Protein AF-A0A4R6KXE9-F1 (afdb_monomer_lite)

Structure (mmCIF, N/CA/C/O backbone):
data_AF-A0A4R6KXE9-F1
#
_entry.id   AF-A0A4R6KXE9-F1
#
loop_
_atom_site.group_PDB
_atom_site.id
_atom_site.type_symbol
_atom_site.label_atom_id
_atom_site.label_alt_id
_atom_site.label_comp_id
_atom_site.label_asym_id
_atom_site.label_entity_id
_atom_site.label_seq_id
_atom_site.pdbx_PDB_ins_code
_atom_site.Cartn_x
_atom_site.Cartn_y
_atom_site.Cartn_z
_atom_site.occupancy
_atom_site.B_iso_or_equiv
_atom_site.auth_seq_id
_atom_site.auth_comp_id
_atom_site.auth_asym_id
_atom_site.auth_atom_id
_atom_site.pdbx_PDB_model_num
ATOM 1 N N . MET A 1 1 ? -24.038 -6.454 -40.998 1.00 43.88 1 MET A N 1
ATOM 2 C CA . MET A 1 1 ? -23.717 -7.003 -39.668 1.00 43.88 1 MET A CA 1
ATOM 3 C C . MET A 1 1 ? -23.327 -5.806 -38.803 1.00 43.88 1 MET A C 1
ATOM 5 O O . MET A 1 1 ? -22.227 -5.309 -38.959 1.00 43.88 1 MET A O 1
ATOM 9 N N . GLU A 1 2 ? -24.261 -5.069 -38.190 1.00 39.84 2 GLU A N 1
ATOM 10 C CA . GLU A 1 2 ? -25.135 -5.501 -37.075 1.00 39.84 2 GLU A CA 1
ATOM 11 C C . GLU A 1 2 ? -24.247 -5.794 -35.843 1.00 39.84 2 GLU A C 1
ATOM 13 O O . GLU A 1 2 ? -23.356 -6.620 -35.948 1.00 39.84 2 GLU A O 1
ATOM 18 N N . ALA A 1 3 ? -24.322 -5.120 -34.694 1.00 42.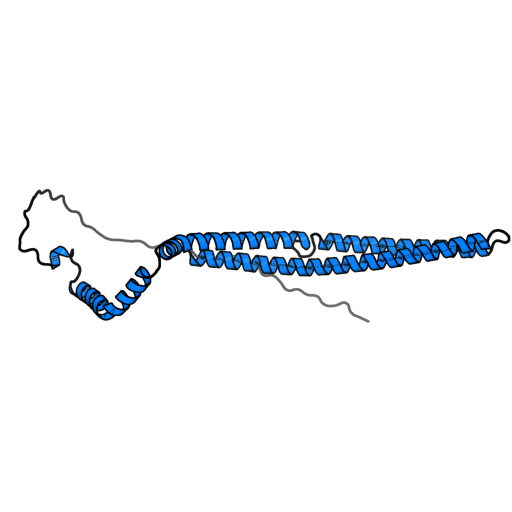62 3 ALA A N 1
ATOM 19 C CA . ALA A 1 3 ? -25.455 -4.483 -34.050 1.00 42.62 3 ALA A CA 1
ATOM 20 C C . ALA A 1 3 ? -25.030 -3.279 -33.188 1.00 42.62 3 ALA A C 1
ATOM 22 O O . ALA A 1 3 ? -24.061 -3.317 -32.438 1.00 42.62 3 ALA A O 1
ATOM 23 N N . ASN A 1 4 ? -25.852 -2.239 -33.264 1.00 48.78 4 ASN A N 1
ATOM 24 C CA . ASN A 1 4 ? -25.955 -1.135 -32.326 1.00 48.78 4 ASN A CA 1
ATOM 25 C C . ASN A 1 4 ? -27.374 -1.249 -31.743 1.00 48.78 4 ASN A C 1
ATOM 27 O O . ASN A 1 4 ? -28.329 -0.978 -32.475 1.00 48.78 4 ASN A O 1
ATOM 31 N N . ARG A 1 5 ? -27.560 -1.740 -30.507 1.00 44.66 5 ARG A N 1
ATOM 32 C CA . ARG A 1 5 ? -28.846 -1.636 -29.781 1.00 44.66 5 ARG A CA 1
ATOM 33 C C . ARG A 1 5 ? -28.761 -2.088 -28.323 1.00 44.66 5 ARG A C 1
ATOM 35 O O . ARG A 1 5 ? -28.188 -3.130 -28.046 1.00 44.66 5 ARG A O 1
ATOM 42 N N . LEU A 1 6 ? -29.492 -1.323 -27.499 1.00 49.78 6 LEU A N 1
ATOM 43 C CA . LEU A 1 6 ? -29.838 -1.412 -26.065 1.00 49.78 6 LEU A CA 1
ATOM 44 C C . LEU A 1 6 ? -29.116 -0.291 -25.275 1.00 49.78 6 LEU A C 1
ATOM 46 O O . LEU A 1 6 ? -27.942 -0.432 -24.980 1.00 49.78 6 LEU A O 1
ATOM 50 N N . ARG A 1 7 ? -29.656 0.912 -24.971 1.00 41.12 7 ARG A N 1
ATOM 51 C CA . ARG A 1 7 ? -31.016 1.359 -24.547 1.00 41.12 7 ARG A CA 1
ATOM 52 C C . ARG A 1 7 ? -31.615 0.374 -23.528 1.00 41.12 7 ARG A C 1
ATOM 54 O O . ARG A 1 7 ? -31.885 -0.754 -23.896 1.00 41.12 7 ARG A O 1
ATOM 61 N N . ARG A 1 8 ? -31.915 0.718 -22.272 1.00 39.66 8 ARG A N 1
ATOM 62 C CA . ARG A 1 8 ? -32.630 1.906 -21.781 1.00 39.66 8 ARG A CA 1
ATOM 63 C C . ARG A 1 8 ? -32.686 1.886 -20.238 1.00 39.66 8 ARG A C 1
ATOM 65 O O . ARG A 1 8 ? -32.796 0.816 -19.660 1.00 39.66 8 ARG A O 1
ATOM 72 N N . GLU A 1 9 ? -32.689 3.083 -19.649 1.00 37.91 9 GLU A N 1
ATOM 73 C CA . GLU A 1 9 ? -33.598 3.571 -18.587 1.00 37.91 9 GLU A CA 1
ATOM 74 C C . GLU A 1 9 ? -34.078 2.616 -17.475 1.00 37.91 9 GLU A C 1
ATOM 76 O O . GLU A 1 9 ? -34.962 1.801 -17.711 1.00 37.91 9 GLU A O 1
ATOM 81 N N . VAL A 1 10 ? -33.678 2.912 -16.229 1.00 45.84 10 VAL A N 1
ATOM 82 C CA . VAL A 1 10 ? -34.549 2.903 -15.028 1.00 45.84 10 VAL A CA 1
ATOM 83 C C . VAL A 1 10 ? -34.069 4.070 -14.138 1.00 45.84 10 VAL A C 1
ATOM 85 O O . VAL A 1 10 ? -32.963 4.035 -13.616 1.00 45.84 10 VAL A O 1
ATOM 88 N N . SER A 1 11 ? -34.681 5.261 -14.213 1.00 39.72 11 SER A N 1
ATOM 89 C CA . SER A 1 11 ? -35.752 5.743 -13.312 1.00 39.72 11 SER A CA 1
ATOM 90 C C . SER A 1 11 ? -35.385 5.570 -11.828 1.00 39.72 11 SER A C 1
ATOM 92 O O . SER A 1 11 ? -35.363 4.465 -11.318 1.00 39.72 11 SER A O 1
ATOM 94 N N . GLY A 1 12 ? -35.028 6.616 -11.082 1.00 36.34 12 GLY A N 1
ATOM 95 C CA . GLY A 1 12 ? -35.991 7.609 -10.603 1.00 36.34 12 GLY A CA 1
ATOM 96 C C . GLY A 1 12 ? -36.570 7.176 -9.248 1.00 36.34 12 GLY A C 1
ATOM 97 O O . GLY A 1 12 ? -37.510 6.393 -9.210 1.00 36.34 12 GLY A O 1
ATOM 98 N N . GLY A 1 13 ? -36.029 7.696 -8.139 1.00 33.66 13 GLY A N 1
ATOM 99 C CA . GLY A 1 13 ? -36.494 7.353 -6.789 1.00 33.66 13 GLY A CA 1
ATOM 100 C C . GLY A 1 13 ? -36.030 8.336 -5.715 1.00 33.66 13 GLY A C 1
ATOM 101 O O . GLY A 1 13 ? -35.124 8.051 -4.944 1.00 33.66 13 GLY A O 1
ATOM 102 N N . ARG A 1 14 ? -36.658 9.517 -5.673 1.00 37.59 14 ARG A N 1
ATOM 103 C CA . ARG A 1 14 ? -36.619 10.454 -4.536 1.00 37.59 14 ARG A CA 1
ATOM 104 C C . ARG A 1 14 ? -37.352 9.814 -3.353 1.00 37.59 14 ARG A C 1
ATOM 106 O O . ARG A 1 14 ? -38.550 9.579 -3.479 1.00 37.59 14 ARG A O 1
ATOM 113 N N . ILE A 1 15 ? -36.707 9.658 -2.198 1.00 43.53 15 ILE A N 1
ATOM 114 C CA . ILE A 1 15 ? -37.430 9.457 -0.933 1.00 43.53 15 ILE A CA 1
ATOM 115 C C . ILE A 1 15 ? -37.423 10.779 -0.166 1.00 43.53 15 ILE A C 1
ATOM 117 O O . ILE A 1 15 ? -36.425 11.205 0.409 1.00 43.53 15 ILE A O 1
ATOM 121 N N . ARG A 1 16 ? -38.571 11.462 -0.252 1.00 39.38 16 ARG A N 1
ATOM 122 C CA . ARG A 1 16 ? -38.981 12.534 0.657 1.00 39.38 16 ARG A CA 1
ATOM 123 C C . ARG A 1 16 ? -39.400 11.924 1.990 1.00 39.38 16 ARG A C 1
ATOM 125 O O . ARG A 1 16 ? -39.858 10.788 2.045 1.00 39.38 16 ARG A O 1
ATOM 132 N N . GLY A 1 17 ? -39.228 12.727 3.032 1.00 37.62 17 GLY A N 1
ATOM 133 C CA . GLY A 1 17 ? -39.342 12.320 4.418 1.00 37.62 17 GLY A CA 1
ATOM 134 C C . GLY A 1 17 ? -40.742 11.987 4.910 1.00 37.62 17 GLY A C 1
ATOM 135 O O . GLY A 1 17 ? -41.755 12.241 4.262 1.00 37.62 17 GLY A O 1
ATOM 136 N N . VAL A 1 18 ? -40.749 11.475 6.136 1.00 40.47 18 VAL A N 1
ATOM 137 C CA . VAL A 1 18 ? -41.936 11.298 6.960 1.00 40.47 18 VAL A CA 1
ATOM 138 C C . VAL A 1 18 ? -41.578 11.751 8.375 1.00 40.47 18 VAL A C 1
ATOM 140 O O . VAL A 1 18 ? -40.845 11.083 9.096 1.00 40.47 18 VAL A O 1
ATOM 143 N N . ARG A 1 19 ? -42.083 12.931 8.744 1.00 48.84 19 ARG A N 1
ATOM 144 C CA . ARG A 1 19 ? -42.399 13.295 10.130 1.00 48.84 19 ARG A CA 1
ATOM 145 C C . ARG A 1 19 ? -43.824 12.820 10.416 1.00 48.84 19 ARG A C 1
ATOM 147 O O . ARG A 1 19 ? -44.690 12.992 9.561 1.00 48.84 19 ARG A O 1
ATOM 154 N N . PRO A 1 20 ? -44.086 12.373 11.642 1.00 49.69 20 PRO A N 1
ATOM 155 C CA . PRO A 1 20 ? -45.290 12.788 12.367 1.00 49.69 20 PRO A CA 1
ATOM 156 C C . PRO A 1 20 ? -44.863 13.334 13.745 1.00 49.69 20 PRO A C 1
ATOM 158 O O . PRO A 1 20 ? -43.950 12.806 14.362 1.00 49.69 20 PRO A O 1
ATOM 161 N N . GLY A 1 21 ? -45.377 14.425 14.305 1.00 38.34 21 GLY A N 1
ATOM 162 C CA . GLY A 1 21 ? -46.695 15.032 14.173 1.00 38.34 21 GLY A CA 1
ATOM 163 C C . GLY A 1 21 ? -47.250 15.193 15.593 1.00 38.34 21 GLY A C 1
ATOM 164 O O . GLY A 1 21 ? -47.697 14.220 16.184 1.00 38.34 21 GLY A O 1
ATOM 165 N N . TYR A 1 22 ? -47.149 16.405 16.147 1.00 41.47 22 TYR A N 1
ATOM 166 C CA . TYR A 1 22 ? -47.769 16.817 17.411 1.00 41.47 22 TYR A CA 1
ATOM 167 C C . TYR A 1 22 ? -49.292 16.978 17.254 1.00 41.47 22 TYR A C 1
ATOM 169 O O . TYR A 1 22 ? -49.755 17.493 16.240 1.00 41.47 22 TYR A O 1
ATOM 177 N N . GLY A 1 23 ? -50.036 16.646 18.310 1.00 35.34 23 GLY A N 1
ATOM 178 C CA . GLY A 1 23 ? -51.442 17.002 18.556 1.00 35.34 23 GLY A CA 1
ATOM 179 C C . GLY A 1 23 ? -51.973 16.106 19.681 1.00 35.34 23 GLY A C 1
ATOM 180 O O . GLY A 1 23 ? -51.751 14.906 19.631 1.00 35.34 23 GLY A O 1
ATOM 181 N N . GLY A 1 24 ? -52.587 16.556 20.773 1.00 36.22 24 GLY A N 1
ATOM 182 C CA . GLY A 1 24 ? -53.301 17.797 21.064 1.00 36.22 24 GLY A CA 1
ATOM 183 C C . GLY A 1 24 ? -54.678 17.413 21.633 1.00 36.22 24 GLY A C 1
ATOM 184 O O . GLY A 1 24 ? -55.411 16.695 20.965 1.00 36.22 24 GLY A O 1
ATOM 185 N N . GLY A 1 25 ? -55.013 17.864 22.849 1.00 33.59 25 GLY A N 1
ATOM 186 C CA . GLY A 1 25 ? -56.339 17.696 23.483 1.00 33.59 25 GLY A CA 1
ATOM 187 C C . GLY A 1 25 ? -56.244 17.552 25.013 1.00 33.59 25 GLY A C 1
ATOM 188 O O . GLY A 1 25 ? -55.933 16.475 25.500 1.00 33.59 25 GLY A O 1
ATOM 189 N N . THR A 1 26 ? -56.161 18.634 25.799 1.00 37.56 26 THR A N 1
ATOM 190 C CA . THR A 1 26 ? -57.253 19.434 26.422 1.00 37.56 26 THR A CA 1
ATOM 191 C C . THR A 1 26 ? -58.124 18.691 27.457 1.00 37.56 26 THR A C 1
ATOM 193 O O . THR A 1 26 ? -59.011 17.956 27.048 1.00 37.56 26 THR A O 1
ATOM 196 N N . ALA A 1 27 ? -57.818 18.940 28.753 1.00 43.06 27 ALA A N 1
ATOM 197 C CA . ALA A 1 27 ? -58.616 19.322 29.962 1.00 43.06 27 ALA A CA 1
ATOM 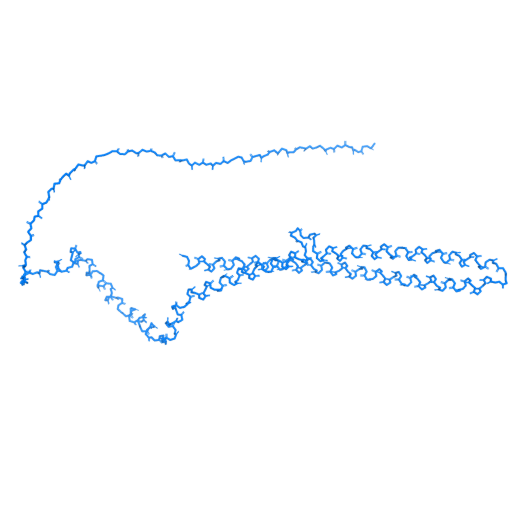198 C C . ALA A 1 27 ? -60.114 18.899 30.105 1.00 43.06 27 ALA A C 1
ATOM 200 O O . ALA A 1 27 ? -60.679 18.473 29.107 1.00 43.06 27 ALA A O 1
ATOM 201 N N . PRO A 1 28 ? -60.848 19.121 31.242 1.00 57.12 28 PRO A N 1
ATOM 202 C CA . PRO A 1 28 ? -60.555 19.869 32.496 1.00 57.12 28 PRO A CA 1
ATOM 203 C C . PRO A 1 28 ? -61.172 19.265 33.812 1.00 57.12 28 PRO A C 1
ATOM 205 O O . PRO A 1 28 ? -61.659 18.141 33.824 1.00 57.12 28 PRO A O 1
ATOM 208 N N . TYR A 1 29 ? -61.215 20.098 34.876 1.00 37.25 29 TYR A N 1
ATOM 209 C CA . TYR A 1 29 ? -61.960 20.022 36.162 1.00 37.25 29 TYR A CA 1
ATOM 210 C C . TYR A 1 29 ? -61.271 19.267 37.309 1.00 37.25 29 TYR A C 1
ATOM 212 O O . TYR A 1 29 ? -60.725 18.196 37.113 1.00 37.25 29 TYR A O 1
ATOM 220 N N . GLY A 1 30 ? -61.254 19.727 38.560 1.00 35.06 30 GLY A N 1
ATOM 221 C CA . GLY A 1 30 ? -61.812 20.892 39.255 1.00 35.06 30 GLY A CA 1
ATOM 222 C C . GLY A 1 30 ? -61.240 20.847 40.687 1.00 35.06 30 GLY A C 1
ATOM 223 O O . GLY A 1 30 ? -60.910 19.778 41.179 1.00 35.06 30 GLY A O 1
ATOM 224 N N . GLY A 1 31 ? -60.913 21.977 41.310 1.00 33.38 31 GLY A N 1
ATOM 225 C CA . GLY A 1 31 ? -61.797 22.570 42.315 1.00 33.38 31 GLY A CA 1
ATOM 226 C C . GLY A 1 31 ? -61.424 22.117 43.735 1.00 33.38 31 GLY A C 1
ATOM 227 O O . GLY A 1 31 ? -61.515 20.940 44.051 1.00 33.38 31 GLY A O 1
ATOM 228 N N . GLY A 1 32 ? -61.026 23.054 44.601 1.00 38.22 32 GLY A N 1
ATOM 229 C CA . GLY A 1 32 ? -60.850 22.762 46.027 1.00 38.22 32 GLY A CA 1
ATOM 230 C C . GLY A 1 32 ? -59.897 23.699 46.756 1.00 38.22 32 GLY A C 1
ATOM 231 O O . GLY A 1 32 ? -58.736 23.378 46.974 1.00 38.22 32 GLY A O 1
ATOM 232 N N . THR A 1 33 ? -60.408 24.859 47.162 1.00 44.50 33 THR A N 1
ATOM 233 C CA . THR A 1 33 ? -59.892 25.644 48.294 1.00 44.50 33 THR A CA 1
ATOM 234 C C . THR A 1 33 ? -59.866 24.758 49.560 1.00 44.50 33 THR A C 1
ATOM 236 O O . THR A 1 33 ? -60.610 23.788 49.642 1.00 44.50 33 THR A O 1
ATOM 239 N N . VAL A 1 34 ? -59.022 24.993 50.574 1.00 48.78 34 VAL A N 1
ATOM 240 C CA . VAL A 1 34 ? -59.435 25.686 51.812 1.00 48.78 34 VAL A CA 1
ATOM 241 C C . VAL A 1 34 ? -58.315 25.610 52.882 1.00 48.78 34 VAL A C 1
ATOM 243 O O . VAL A 1 34 ? -57.791 24.548 53.183 1.00 48.78 34 VAL A O 1
ATOM 246 N N . ARG A 1 35 ? -58.059 26.782 53.485 1.00 43.03 35 ARG A N 1
ATOM 247 C CA . ARG A 1 35 ? -57.633 27.129 54.866 1.00 43.03 35 ARG A CA 1
ATOM 248 C C . ARG A 1 35 ? -56.330 26.629 55.515 1.00 43.03 35 ARG A C 1
ATOM 250 O O . ARG A 1 35 ? -56.142 25.474 55.863 1.00 43.03 35 ARG A O 1
ATOM 257 N N . ARG A 1 36 ? -55.601 27.662 55.967 1.00 47.56 36 ARG A N 1
ATOM 258 C CA . ARG A 1 36 ? -54.848 27.772 57.230 1.00 47.56 36 ARG A CA 1
ATOM 259 C C . ARG A 1 36 ? -55.496 27.035 58.416 1.00 47.56 36 ARG A C 1
ATOM 261 O O . ARG A 1 36 ? -56.633 27.340 58.776 1.00 47.56 36 ARG A O 1
ATOM 268 N N . GLY A 1 37 ? -54.681 26.254 59.122 1.00 39.50 37 GLY A N 1
ATOM 269 C CA . GLY A 1 37 ? -54.854 25.884 60.526 1.00 39.50 37 GLY A CA 1
ATOM 270 C C . GLY A 1 37 ? -53.541 26.113 61.277 1.00 39.50 37 GLY A C 1
ATOM 271 O O . GLY A 1 37 ? -52.491 25.643 60.858 1.00 39.50 37 GLY A O 1
ATOM 272 N N . ARG A 1 38 ? -53.604 26.913 62.339 1.00 44.06 38 ARG A N 1
ATOM 273 C CA . ARG A 1 38 ? -52.515 27.328 63.230 1.00 44.06 38 ARG A CA 1
ATOM 274 C C . ARG A 1 38 ? -52.664 26.520 64.526 1.00 44.06 38 ARG A C 1
ATOM 276 O O . ARG A 1 38 ? -53.770 26.480 65.052 1.00 44.06 38 ARG A O 1
ATOM 283 N N . GLY A 1 39 ? -51.578 25.958 65.050 1.00 38.91 39 GLY A N 1
ATOM 284 C CA . GLY A 1 39 ? -51.502 25.311 66.373 1.00 38.91 39 GLY A CA 1
ATOM 285 C C . GLY A 1 39 ? -50.445 24.204 66.326 1.00 38.91 39 GLY A C 1
ATOM 286 O O . GLY A 1 39 ? -50.550 23.327 65.487 1.00 38.91 39 GLY A O 1
ATOM 287 N N . GLY A 1 40 ? -49.332 24.226 67.059 1.00 41.59 40 GLY A N 1
ATOM 288 C CA . GLY A 1 40 ? -49.169 24.657 68.443 1.00 41.59 40 GLY A CA 1
ATOM 289 C C . GLY A 1 40 ? -49.440 23.452 69.340 1.00 41.59 40 GLY A C 1
ATOM 290 O O . GLY A 1 40 ? -50.589 23.217 69.686 1.00 41.59 40 GLY A O 1
ATOM 291 N N . GLY A 1 41 ? -48.402 22.683 69.674 1.00 35.72 41 GLY A N 1
ATOM 292 C CA . GLY A 1 41 ? -48.541 21.513 70.538 1.00 35.72 41 GLY A CA 1
ATOM 293 C C . GLY A 1 41 ? -47.246 20.724 70.667 1.00 35.72 41 GLY A C 1
ATOM 294 O O . GLY A 1 41 ? -47.012 19.782 69.922 1.00 35.72 41 GLY A O 1
ATOM 295 N N . TRP A 1 42 ? -46.411 21.116 71.626 1.00 48.78 42 TRP A N 1
ATOM 296 C CA . TRP A 1 42 ? -45.442 20.211 72.232 1.00 48.78 42 TRP A CA 1
ATOM 297 C C . TRP A 1 42 ? -46.235 19.126 72.978 1.00 48.78 42 TRP A C 1
ATOM 299 O O . TRP A 1 42 ? -46.825 19.414 74.015 1.00 48.78 42 TRP A O 1
ATOM 309 N N . GLY A 1 43 ? -46.299 17.912 72.429 1.00 44.66 43 GLY A N 1
ATOM 310 C CA . GLY A 1 43 ? -46.785 16.708 73.115 1.00 44.66 43 GLY A CA 1
ATOM 311 C C . GLY A 1 43 ? -45.612 15.741 73.217 1.00 44.66 43 GLY A C 1
ATOM 312 O O . GLY A 1 43 ? -45.083 15.310 72.201 1.00 44.66 43 GLY A O 1
ATOM 313 N N . LEU A 1 44 ? -44.979 15.618 74.385 1.00 44.41 44 LEU A N 1
ATOM 314 C CA . LEU A 1 44 ? -45.234 14.524 75.327 1.00 44.41 44 LEU A CA 1
ATOM 315 C C . LEU A 1 44 ? -45.434 13.179 74.618 1.00 44.41 44 LEU A C 1
ATOM 317 O O . LEU A 1 44 ? -46.461 12.948 73.990 1.00 44.41 44 LEU A O 1
ATOM 321 N N . TYR A 1 45 ? -44.436 12.306 74.772 1.00 46.69 45 TYR A N 1
ATOM 322 C CA . TYR A 1 45 ? -44.511 10.884 74.456 1.00 46.69 45 TYR A CA 1
ATOM 323 C C . TYR A 1 45 ? -45.817 10.293 75.007 1.00 46.69 45 TYR A C 1
ATOM 325 O O . TYR A 1 45 ? -45.988 10.201 76.223 1.00 46.69 45 TYR A O 1
ATOM 333 N N . ASP A 1 46 ? -46.725 9.905 74.112 1.00 49.00 46 ASP A N 1
ATOM 334 C CA . ASP A 1 46 ? -47.887 9.082 74.436 1.00 49.00 46 ASP A CA 1
ATOM 335 C C . ASP A 1 46 ? -47.431 7.609 74.465 1.00 49.00 46 ASP A C 1
ATOM 337 O O . ASP A 1 46 ? -46.969 7.099 73.438 1.00 49.00 46 ASP A O 1
ATOM 341 N N . PRO A 1 47 ? -47.527 6.892 75.601 1.00 53.47 47 PRO A N 1
ATOM 342 C CA . PRO A 1 47 ? -47.139 5.482 75.704 1.00 53.47 47 PRO A CA 1
ATOM 343 C C . PRO A 1 47 ? -48.024 4.517 74.894 1.00 53.47 47 PRO A C 1
ATOM 345 O O . PRO A 1 47 ? -47.892 3.304 75.049 1.00 53.47 47 PRO A O 1
ATOM 348 N N . ARG A 1 48 ? -48.956 5.026 74.076 1.00 50.72 48 ARG A N 1
ATOM 349 C CA . ARG A 1 48 ? -49.908 4.235 73.285 1.00 50.72 48 ARG A CA 1
ATOM 350 C C . ARG A 1 48 ? -49.661 4.249 71.775 1.00 50.72 48 ARG A C 1
ATOM 352 O O . ARG A 1 48 ? -50.523 3.758 71.052 1.00 50.72 48 ARG A O 1
ATOM 359 N N . MET A 1 49 ? -48.524 4.756 71.284 1.00 51.12 49 MET A N 1
ATOM 360 C CA . MET A 1 49 ? -48.193 4.621 69.858 1.00 51.12 49 MET A CA 1
ATOM 361 C C . MET A 1 49 ? -48.083 3.139 69.478 1.00 51.12 49 MET A C 1
ATOM 363 O O . MET A 1 49 ? -47.142 2.445 69.868 1.00 51.12 49 MET A O 1
ATOM 367 N N . GLY A 1 50 ? -49.069 2.660 68.718 1.00 59.38 50 GLY A N 1
ATOM 368 C CA . GLY A 1 50 ? -49.000 1.368 68.054 1.00 59.38 50 GLY A CA 1
ATOM 369 C C . GLY A 1 50 ? -47.848 1.368 67.051 1.00 59.38 50 GLY A C 1
ATOM 370 O O . GLY A 1 50 ? -47.498 2.400 66.480 1.00 59.38 50 GLY A O 1
ATOM 371 N N . ILE A 1 51 ? -47.256 0.198 66.814 1.00 57.66 51 ILE A N 1
ATOM 372 C CA . ILE A 1 51 ? -46.182 -0.004 65.821 1.00 57.66 51 ILE A CA 1
ATOM 373 C C . ILE A 1 51 ? -46.557 0.548 64.428 1.00 57.66 51 ILE A C 1
ATOM 375 O O . ILE A 1 51 ? -45.684 0.930 63.653 1.00 57.66 51 ILE A O 1
ATOM 379 N N . GLU A 1 52 ? -47.851 0.631 64.134 1.00 53.47 52 GLU A N 1
ATOM 380 C CA . GLU A 1 52 ? -48.436 1.142 62.891 1.00 53.47 52 GLU A CA 1
ATOM 381 C C . GLU A 1 52 ? -48.162 2.642 62.667 1.00 53.47 52 GLU A C 1
ATOM 383 O O . GLU A 1 52 ? -47.866 3.049 61.541 1.00 53.47 52 GLU A O 1
ATOM 388 N N . ASP A 1 53 ? -48.140 3.447 63.735 1.00 56.19 53 ASP A N 1
ATOM 389 C CA . ASP A 1 53 ? -47.843 4.886 63.663 1.00 56.19 53 ASP A CA 1
ATOM 390 C C . ASP A 1 53 ? -46.332 5.164 63.533 1.00 56.19 53 ASP A C 1
ATOM 392 O O . ASP A 1 53 ? -45.923 6.159 62.932 1.00 56.19 53 ASP A O 1
ATOM 396 N N . LEU A 1 54 ? -45.480 4.247 64.014 1.00 56.72 54 LEU A N 1
ATOM 397 C CA . LEU A 1 54 ? -44.014 4.323 63.893 1.00 56.72 54 LEU A CA 1
ATOM 398 C C . LEU A 1 54 ? -43.504 4.016 62.471 1.00 56.72 54 LEU A C 1
ATOM 400 O O . LEU A 1 54 ? -42.386 4.395 62.123 1.00 56.72 54 LEU A O 1
ATOM 404 N N . LEU A 1 55 ? -44.313 3.351 61.639 1.00 56.16 55 LEU A N 1
ATOM 405 C CA . LEU A 1 55 ? -43.961 2.953 60.268 1.00 56.16 55 LEU A CA 1
ATOM 406 C C . LEU A 1 55 ? -44.497 3.909 59.188 1.00 56.16 55 LEU A C 1
ATOM 408 O O . LEU A 1 55 ? -44.327 3.649 57.993 1.00 56.16 55 LEU A O 1
ATOM 412 N N . GLY A 1 56 ? -45.121 5.024 59.584 1.00 59.31 56 GLY A N 1
ATOM 413 C CA . GLY A 1 56 ? -45.595 6.058 58.662 1.00 59.31 56 GLY A CA 1
ATOM 414 C C . GLY A 1 56 ? -46.674 5.575 57.685 1.00 59.31 56 GLY A C 1
ATOM 415 O O . GLY A 1 56 ? -46.687 6.017 56.538 1.00 59.31 56 GLY A O 1
ATOM 416 N N . GLY A 1 57 ? -47.541 4.646 58.108 1.00 58.56 57 GLY A N 1
ATOM 417 C CA . GLY A 1 57 ? -48.652 4.141 57.291 1.00 58.56 57 GLY A CA 1
ATOM 418 C C . GLY A 1 57 ? -48.280 3.070 56.257 1.00 58.56 57 GLY A C 1
ATOM 419 O O . GLY A 1 57 ? -49.056 2.826 55.334 1.00 58.56 57 GLY A O 1
ATOM 420 N N . ARG A 1 58 ? -47.110 2.427 56.374 1.00 57.78 58 ARG A N 1
ATOM 421 C CA . ARG A 1 58 ? -46.768 1.255 55.549 1.00 57.78 58 ARG A CA 1
ATOM 422 C C . ARG A 1 58 ? -47.421 -0.003 56.117 1.00 57.78 58 ARG A C 1
ATOM 424 O O . ARG A 1 58 ? -47.313 -0.259 57.313 1.00 57.78 58 ARG A O 1
ATOM 431 N N . ASP A 1 59 ? -48.059 -0.784 55.247 1.00 66.56 59 ASP A N 1
ATOM 432 C CA . ASP A 1 59 ? -48.747 -2.023 55.612 1.00 66.56 59 ASP A CA 1
ATOM 433 C C . ASP A 1 59 ? -47.774 -3.005 56.290 1.00 66.56 59 ASP A C 1
ATOM 435 O O . ASP A 1 59 ? -46.789 -3.462 55.699 1.00 66.56 59 ASP A O 1
ATOM 439 N N . LEU A 1 60 ? -48.060 -3.337 57.550 1.00 59.41 60 LEU A N 1
ATOM 440 C CA . LEU A 1 60 ? -47.332 -4.342 58.322 1.00 59.41 60 LEU A CA 1
ATOM 441 C C . LEU A 1 60 ? -47.327 -5.704 57.624 1.00 59.41 60 LEU A C 1
ATOM 443 O O . LEU A 1 60 ? -46.387 -6.473 57.815 1.00 59.41 60 LEU A O 1
ATOM 447 N N . GLY A 1 61 ? -48.336 -5.999 56.800 1.00 66.12 61 GLY A N 1
ATOM 448 C CA . GLY A 1 61 ? -48.384 -7.192 55.966 1.00 66.12 61 GLY A CA 1
ATOM 449 C C . GLY A 1 61 ? -47.255 -7.238 54.939 1.00 66.12 61 GLY A C 1
ATOM 450 O O . GLY A 1 61 ? -46.626 -8.282 54.774 1.00 66.12 61 GLY A O 1
ATOM 451 N N . ASP A 1 62 ? -46.933 -6.116 54.301 1.00 66.19 62 ASP A N 1
ATOM 452 C CA . ASP A 1 62 ? -45.862 -6.044 53.303 1.00 66.19 62 ASP A CA 1
ATOM 453 C C . ASP A 1 62 ? -44.479 -5.982 53.950 1.00 66.19 62 ASP A C 1
ATOM 455 O O . ASP A 1 62 ? -43.544 -6.624 53.469 1.00 66.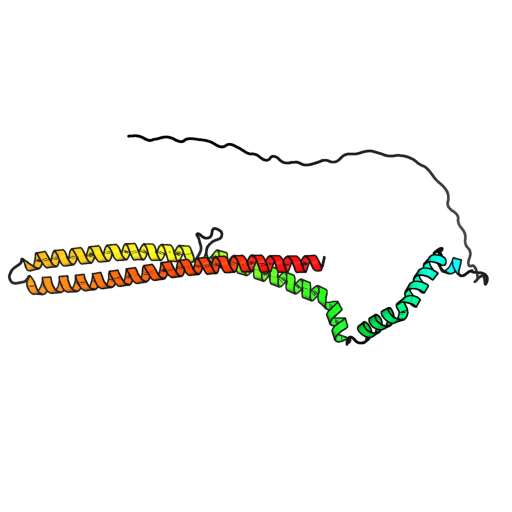19 62 ASP A O 1
ATOM 459 N N . VAL A 1 63 ? -44.357 -5.318 55.104 1.00 63.88 63 VAL A N 1
ATOM 460 C CA . VAL A 1 63 ? -43.133 -5.375 55.919 1.00 63.88 63 VAL A CA 1
ATOM 461 C C . VAL A 1 63 ? -42.886 -6.803 56.404 1.00 63.88 63 VAL A C 1
ATOM 463 O O . VAL A 1 63 ? -41.765 -7.293 56.323 1.00 63.88 63 VAL A O 1
ATOM 466 N N . LYS A 1 64 ? -43.927 -7.517 56.839 1.00 69.38 64 LYS A N 1
ATOM 467 C CA . LYS A 1 64 ? -43.817 -8.908 57.287 1.00 69.38 64 LYS A CA 1
ATOM 468 C C . LYS A 1 64 ? -43.495 -9.868 56.141 1.00 69.38 64 LYS A C 1
ATOM 470 O O . LYS A 1 64 ? -42.728 -10.796 56.362 1.00 69.38 64 LYS A O 1
ATOM 475 N N . LYS A 1 65 ? -44.001 -9.632 54.925 1.00 68.94 65 LYS A N 1
ATOM 476 C CA . LYS A 1 65 ? -43.586 -10.379 53.720 1.00 68.94 65 LYS A CA 1
ATOM 477 C C . LYS A 1 65 ? -42.136 -10.093 53.344 1.00 68.94 65 LYS A C 1
ATOM 479 O O . LYS A 1 65 ? -41.416 -11.025 53.022 1.00 68.94 65 LYS A O 1
ATOM 484 N N . ALA A 1 66 ? -41.693 -8.838 53.406 1.00 57.91 66 ALA A N 1
ATOM 485 C CA . ALA A 1 66 ? -40.310 -8.473 53.108 1.00 57.91 66 ALA A CA 1
ATOM 486 C C . ALA A 1 66 ? -39.334 -9.059 54.140 1.00 57.91 66 ALA A C 1
ATOM 488 O O . ALA A 1 66 ? -38.312 -9.629 53.771 1.00 57.91 66 ALA A O 1
ATOM 489 N N . VAL A 1 67 ? -39.674 -8.983 55.429 1.00 67.12 67 VAL A N 1
ATOM 490 C CA . VAL A 1 67 ? -38.897 -9.603 56.512 1.00 67.12 67 VAL A CA 1
ATOM 491 C C . VAL A 1 67 ? -38.945 -11.128 56.411 1.00 67.12 67 VAL A C 1
ATOM 493 O O . VAL A 1 67 ? -37.918 -11.769 56.597 1.00 67.12 67 VAL A O 1
ATOM 496 N N . GLY A 1 68 ? -40.096 -11.704 56.056 1.00 69.50 68 GLY A N 1
ATOM 497 C CA . GLY A 1 68 ? -40.249 -13.134 55.785 1.00 69.50 68 GLY A CA 1
ATOM 498 C C . GLY A 1 68 ? -39.368 -13.595 54.627 1.00 69.50 68 GLY A C 1
ATOM 499 O O . GLY A 1 68 ? -38.611 -14.537 54.789 1.00 69.50 68 GLY A O 1
ATOM 500 N N . PHE A 1 69 ? -39.357 -12.863 53.513 1.00 66.00 69 PHE A N 1
ATOM 501 C CA . PHE A 1 69 ? -38.495 -13.140 52.364 1.00 66.00 69 PHE A CA 1
ATOM 502 C C . PHE A 1 69 ? -37.005 -13.048 52.721 1.00 66.00 69 PHE A C 1
ATOM 504 O O . PHE A 1 69 ? -36.220 -13.902 52.318 1.00 66.00 69 PHE A O 1
ATOM 511 N N . VAL A 1 70 ? -36.599 -12.044 53.505 1.00 63.50 70 VAL A N 1
ATOM 512 C CA . VAL A 1 70 ? -35.209 -11.911 53.975 1.00 63.50 70 VAL A CA 1
ATOM 513 C C . VAL A 1 70 ? -34.835 -13.032 54.947 1.00 63.50 70 VAL A C 1
ATOM 515 O O . VAL A 1 70 ? -33.713 -13.522 54.889 1.00 63.50 70 VAL A O 1
ATOM 518 N N . MET A 1 71 ? -35.757 -13.465 55.812 1.00 67.88 71 MET A N 1
ATOM 519 C CA . MET A 1 71 ? -35.533 -14.597 56.716 1.00 67.88 71 MET A CA 1
ATOM 520 C C . MET A 1 71 ? -35.498 -15.940 55.981 1.00 67.88 71 MET A C 1
ATOM 522 O O . MET A 1 71 ? -34.688 -16.787 56.323 1.00 67.88 71 MET A O 1
ATOM 526 N N . GLU A 1 72 ? -36.334 -16.137 54.964 1.00 76.75 72 GLU A N 1
ATOM 527 C CA . GLU A 1 72 ? -36.360 -17.363 54.153 1.00 76.75 72 GLU A CA 1
ATOM 528 C C . GLU A 1 72 ? -35.128 -17.490 53.248 1.00 76.75 72 GLU A C 1
ATOM 530 O O . GLU A 1 72 ? -34.714 -18.598 52.926 1.00 76.75 72 GLU A O 1
ATOM 535 N N . ASN A 1 73 ? -34.517 -16.364 52.871 1.00 71.06 73 ASN A N 1
ATOM 536 C CA . ASN A 1 73 ? -33.294 -16.315 52.069 1.00 71.06 73 ASN A CA 1
ATOM 537 C C . ASN A 1 73 ? -32.066 -15.914 52.909 1.00 71.06 73 ASN A C 1
ATOM 539 O O . ASN A 1 73 ? -31.055 -15.483 52.349 1.00 71.06 73 ASN A O 1
ATOM 543 N N . SER A 1 74 ? -32.138 -16.024 54.244 1.00 68.12 74 SER A N 1
ATOM 544 C CA . SER A 1 74 ? -31.089 -15.542 55.156 1.00 68.12 74 SER A CA 1
ATOM 545 C C . SER A 1 74 ? -29.731 -16.162 54.859 1.00 68.12 74 SER A C 1
ATOM 547 O O . SER A 1 74 ? -28.725 -15.461 54.875 1.00 68.12 74 SER A O 1
ATOM 549 N N . ASP A 1 75 ? -29.709 -17.447 54.511 1.00 73.31 75 ASP A N 1
ATOM 550 C CA . ASP A 1 75 ? -28.484 -18.194 54.227 1.00 73.31 75 ASP A CA 1
ATOM 551 C C . ASP A 1 75 ? -27.811 -17.716 52.935 1.00 73.31 75 ASP A C 1
ATOM 553 O O . ASP A 1 75 ? -26.585 -17.686 52.827 1.00 73.31 75 ASP A O 1
ATOM 557 N N . ASP A 1 76 ? -28.602 -17.309 51.943 1.00 72.44 76 ASP A N 1
ATOM 558 C CA . ASP A 1 76 ? -28.088 -16.773 50.684 1.00 72.44 76 ASP A CA 1
ATOM 559 C C . ASP A 1 76 ? -27.645 -15.314 50.842 1.00 72.44 76 ASP A C 1
ATOM 561 O O . ASP A 1 76 ? -26.606 -14.923 50.304 1.00 72.44 76 ASP A O 1
ATOM 565 N N . PHE A 1 77 ? -28.344 -14.532 51.668 1.00 66.19 77 PHE A N 1
ATOM 566 C CA . PHE A 1 77 ? -27.884 -13.207 52.082 1.00 66.19 77 PHE A CA 1
ATOM 567 C C . PHE A 1 77 ? -26.594 -13.273 52.900 1.00 66.19 77 PHE A C 1
ATOM 569 O O . PHE A 1 77 ? -25.704 -12.451 52.686 1.00 66.19 77 PHE A O 1
ATOM 576 N N . GLU A 1 78 ? -26.446 -14.256 53.787 1.00 71.81 78 GLU A N 1
ATOM 577 C CA . GLU A 1 78 ? -25.204 -14.494 54.517 1.00 71.81 78 GLU A CA 1
ATOM 578 C C . GLU A 1 78 ? -24.073 -14.918 53.584 1.00 71.81 78 GLU A C 1
ATOM 580 O O . GLU A 1 78 ? -22.962 -14.417 53.731 1.00 71.81 78 GLU A O 1
ATOM 585 N N . LYS A 1 79 ? -24.323 -15.768 52.581 1.00 71.00 79 LYS A N 1
ATOM 586 C CA . LYS A 1 79 ? -23.310 -16.111 51.566 1.00 71.00 79 LYS A CA 1
ATOM 587 C C . LYS A 1 79 ? -22.864 -14.889 50.773 1.00 71.00 79 LYS A C 1
ATOM 589 O O . LYS A 1 79 ? -21.666 -14.707 50.583 1.00 71.00 79 LYS A O 1
ATOM 594 N N . VAL A 1 80 ? -23.793 -14.034 50.346 1.00 63.34 80 VAL A N 1
ATOM 595 C CA . VAL A 1 80 ? -23.470 -12.789 49.634 1.00 63.34 80 VAL A CA 1
ATOM 596 C C . VAL A 1 80 ? -22.725 -11.817 50.548 1.00 63.34 80 VAL A C 1
ATOM 598 O O . VAL A 1 80 ? -21.713 -11.257 50.140 1.00 63.34 80 VAL A O 1
ATOM 601 N N . LEU A 1 81 ? -23.151 -11.657 51.802 1.00 67.19 81 LEU A N 1
ATOM 602 C CA . LEU A 1 81 ? -22.459 -10.821 52.787 1.00 67.19 81 LEU A CA 1
ATOM 603 C C . LEU A 1 81 ? -21.068 -11.355 53.124 1.00 67.19 81 LEU A C 1
ATOM 605 O O . LEU A 1 81 ? -20.151 -10.558 53.277 1.00 67.19 81 LEU A O 1
ATOM 609 N N . ASN A 1 82 ? -20.887 -12.671 53.208 1.00 67.94 82 ASN A N 1
ATOM 610 C CA . ASN A 1 82 ? -19.593 -13.307 53.446 1.00 67.94 82 ASN A CA 1
ATOM 611 C C . ASN A 1 82 ? -18.689 -13.241 52.211 1.00 67.94 82 ASN A C 1
ATOM 613 O O . ASN A 1 82 ? -17.482 -13.096 52.359 1.00 67.94 82 ASN A O 1
ATOM 617 N N . LEU A 1 83 ? -19.252 -13.265 51.000 1.00 67.50 83 LEU A N 1
ATOM 618 C CA . LEU A 1 83 ? -18.513 -13.029 49.760 1.00 67.50 83 LEU A CA 1
ATOM 619 C C . LEU A 1 83 ? -18.059 -11.563 49.656 1.00 67.50 83 LEU A C 1
ATOM 621 O O . LEU A 1 83 ? -16.912 -11.293 49.319 1.00 67.50 83 LEU A O 1
ATOM 625 N N . VAL A 1 84 ? -18.938 -10.621 50.012 1.00 61.84 84 VAL A N 1
ATOM 626 C CA . VAL A 1 84 ? -18.654 -9.176 50.043 1.00 61.84 84 VAL A CA 1
ATOM 627 C C . VAL A 1 84 ? -17.684 -8.808 51.171 1.00 61.84 84 VAL A C 1
ATOM 629 O O . VAL A 1 84 ? -16.815 -7.969 50.964 1.00 61.84 84 VAL A O 1
ATOM 632 N N . ARG A 1 85 ? -17.782 -9.449 52.342 1.00 63.06 85 ARG A N 1
ATOM 633 C CA . ARG A 1 85 ? -16.846 -9.280 53.473 1.00 63.06 85 ARG A CA 1
ATOM 634 C C . ARG A 1 85 ? -15.526 -10.029 53.292 1.00 63.06 85 ARG A C 1
ATOM 636 O O . ARG A 1 85 ? -14.546 -9.663 53.927 1.00 63.06 85 ARG A O 1
ATOM 643 N N . GLY A 1 86 ? -15.513 -11.095 52.493 1.00 62.75 86 GLY A N 1
ATOM 644 C CA . GLY A 1 86 ? -14.326 -11.898 52.190 1.00 62.75 86 GLY A CA 1
ATOM 645 C C . GLY A 1 86 ? -13.485 -11.338 51.042 1.00 62.75 86 GLY A C 1
ATOM 646 O O . GLY A 1 86 ? -12.354 -11.778 50.842 1.00 62.75 86 GLY A O 1
ATOM 647 N N . LEU A 1 87 ? -14.016 -10.364 50.298 1.00 63.12 87 LEU A N 1
ATOM 648 C CA . LEU A 1 87 ? -13.236 -9.569 49.360 1.00 63.12 87 LEU A CA 1
ATOM 649 C C . LEU A 1 87 ? -12.283 -8.668 50.164 1.00 63.12 87 LEU A C 1
ATOM 651 O O . LEU A 1 87 ? -12.755 -7.926 51.024 1.00 63.12 87 LEU A O 1
ATOM 655 N N . PRO A 1 88 ? -10.961 -8.711 49.915 1.00 67.12 88 PRO A N 1
ATOM 656 C CA . PRO A 1 88 ? -10.032 -7.779 50.550 1.00 67.12 88 PRO A CA 1
ATOM 657 C C . PRO A 1 88 ? -10.470 -6.334 50.269 1.00 67.12 88 PRO A C 1
ATOM 659 O O . PRO A 1 88 ? -11.028 -6.062 49.204 1.00 67.12 88 PRO A O 1
ATOM 662 N N . ASP A 1 89 ? -10.207 -5.398 51.186 1.00 61.62 89 ASP A N 1
ATOM 663 C CA . ASP A 1 89 ? -10.592 -3.981 51.031 1.00 61.62 89 ASP A CA 1
ATOM 664 C C . ASP A 1 89 ? -10.099 -3.380 49.696 1.00 61.62 89 ASP A C 1
ATOM 666 O O . ASP A 1 89 ? -10.769 -2.544 49.083 1.00 61.62 89 ASP A O 1
ATOM 670 N N . ASP A 1 90 ? -8.981 -3.893 49.175 1.00 60.59 90 ASP A N 1
ATOM 671 C CA . ASP A 1 90 ? -8.435 -3.567 47.854 1.00 60.59 90 ASP A CA 1
ATOM 672 C C . ASP A 1 90 ? -9.361 -3.965 46.691 1.00 60.59 90 ASP A C 1
ATOM 674 O O . ASP A 1 90 ? -9.425 -3.264 45.680 1.00 60.59 90 ASP A O 1
ATOM 678 N N . ALA A 1 91 ? -10.118 -5.056 46.824 1.00 60.12 91 ALA A N 1
ATOM 679 C CA . ALA A 1 91 ? -11.090 -5.516 45.837 1.00 60.12 91 ALA A CA 1
ATOM 680 C C . ALA A 1 91 ? -12.403 -4.716 45.895 1.00 60.12 91 ALA A C 1
ATOM 682 O O . ALA A 1 91 ? -12.976 -4.422 44.846 1.00 60.12 91 ALA A O 1
ATOM 683 N N . LEU A 1 92 ? -12.840 -4.274 47.081 1.00 63.00 92 LEU A N 1
ATOM 684 C CA . LEU A 1 92 ? -13.950 -3.318 47.218 1.00 63.00 92 LEU A CA 1
ATOM 685 C C . LEU A 1 92 ? -13.576 -1.946 46.631 1.00 63.00 92 LEU A C 1
ATOM 687 O O . LEU A 1 92 ? -14.368 -1.335 45.908 1.00 63.00 92 LEU A O 1
ATOM 691 N N . GLY A 1 93 ? -12.336 -1.500 46.850 1.00 68.06 93 GLY A N 1
ATOM 692 C CA . GLY A 1 93 ? -11.773 -0.317 46.198 1.00 68.06 93 GLY A CA 1
ATOM 693 C C . GLY A 1 93 ? -11.661 -0.459 44.675 1.00 68.06 93 GLY A C 1
ATOM 694 O O . GLY A 1 93 ? -11.862 0.519 43.952 1.00 68.06 93 GLY A O 1
ATOM 695 N N . LEU A 1 94 ? -11.386 -1.667 44.169 1.00 64.94 94 LEU A N 1
ATOM 696 C CA . LEU A 1 94 ? -11.367 -1.966 42.735 1.00 64.94 94 LEU A CA 1
ATOM 697 C C . LEU A 1 94 ? -12.772 -1.939 42.122 1.00 64.94 94 LEU A C 1
ATOM 699 O O . LEU A 1 94 ? -12.941 -1.367 41.051 1.00 64.94 94 LEU A O 1
ATOM 703 N N . ILE A 1 95 ? -13.777 -2.494 42.808 1.00 73.56 95 ILE A N 1
ATOM 704 C CA . ILE A 1 95 ? -15.187 -2.455 42.381 1.00 73.56 95 ILE A CA 1
ATOM 705 C C . ILE A 1 95 ? -15.676 -1.004 42.285 1.00 73.56 95 ILE A C 1
ATOM 707 O O . ILE A 1 95 ? -16.325 -0.644 41.307 1.00 73.56 95 ILE A O 1
ATOM 711 N N . GLY A 1 96 ? -15.292 -0.142 43.235 1.00 75.56 96 GLY A N 1
ATOM 712 C CA . GLY A 1 96 ? -15.598 1.293 43.180 1.00 75.56 96 GLY A CA 1
ATOM 713 C C . GLY A 1 96 ? -14.902 2.044 42.035 1.00 75.56 96 GLY A C 1
ATOM 714 O O . GLY A 1 96 ? -15.431 3.037 41.541 1.00 75.56 96 GLY A O 1
ATOM 715 N N . LYS A 1 97 ? -13.736 1.568 41.579 1.00 81.94 97 LYS A N 1
ATOM 716 C CA . LYS A 1 97 ? -12.975 2.145 40.452 1.00 81.94 97 LYS A CA 1
ATOM 717 C C . LYS A 1 97 ? -13.308 1.510 39.102 1.00 81.94 97 LYS A C 1
ATOM 719 O O . LYS A 1 97 ? -12.952 2.072 38.069 1.00 81.94 97 LYS A O 1
ATOM 724 N N . LEU A 1 98 ? -13.981 0.361 39.096 1.00 84.00 98 LEU A N 1
ATOM 725 C CA . LEU A 1 98 ? -14.296 -0.411 37.898 1.00 84.00 98 LEU A CA 1
ATOM 726 C C . LEU A 1 98 ? -15.047 0.414 36.837 1.00 84.00 98 LEU A C 1
ATOM 728 O O . LEU A 1 98 ? -14.648 0.339 35.676 1.00 84.00 98 LEU A O 1
ATOM 732 N N . PRO A 1 99 ? -16.048 1.252 37.183 1.00 85.25 99 PRO A 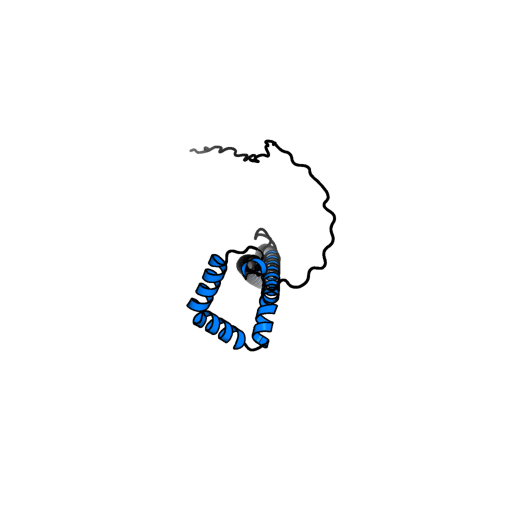N 1
ATOM 733 C CA . PRO A 1 99 ? -16.732 2.077 36.188 1.00 85.25 99 PRO A CA 1
ATOM 734 C C . PRO A 1 99 ? -15.801 3.087 35.504 1.00 85.25 99 PRO A C 1
ATOM 736 O O . PRO A 1 99 ? -15.848 3.243 34.286 1.00 85.25 99 PRO A O 1
ATOM 739 N N . GLU A 1 100 ? -14.910 3.733 36.261 1.00 84.38 100 GLU A N 1
ATOM 740 C CA . GLU A 1 100 ? -13.930 4.681 35.712 1.00 84.38 100 GLU A CA 1
ATOM 741 C C . GLU A 1 100 ? -12.857 3.972 34.873 1.00 84.38 100 GLU A C 1
ATOM 743 O O . GLU A 1 100 ? -12.478 4.466 33.812 1.00 84.38 100 GLU A O 1
ATOM 748 N N . LEU A 1 101 ? -12.413 2.778 35.284 1.00 85.88 101 LEU A N 1
ATOM 749 C CA . LEU A 1 101 ? -11.492 1.953 34.495 1.00 85.88 101 LEU A CA 1
ATOM 750 C C . LEU A 1 101 ? -12.121 1.520 33.170 1.00 85.88 101 LEU A C 1
ATOM 752 O O . LEU A 1 101 ? -11.498 1.663 32.122 1.00 85.88 101 LEU A O 1
ATOM 756 N N . LEU A 1 102 ? -13.362 1.035 33.193 1.00 87.19 102 LEU A N 1
ATOM 757 C CA . LEU A 1 102 ? -14.086 0.658 31.982 1.00 87.19 102 LEU A CA 1
ATOM 758 C C . LEU A 1 102 ? -14.308 1.874 31.075 1.00 87.19 102 LEU A C 1
ATOM 760 O O . LEU A 1 102 ? -14.116 1.779 29.867 1.00 87.19 102 LEU A O 1
ATOM 764 N N . LYS A 1 103 ? -14.622 3.045 31.635 1.00 87.06 103 LYS A N 1
ATOM 765 C CA . LYS A 1 103 ? -14.758 4.291 30.869 1.00 87.06 103 LYS A CA 1
ATOM 766 C C . LYS A 1 103 ? -13.443 4.713 30.209 1.00 87.06 103 LYS A C 1
ATOM 768 O O . LYS A 1 103 ? -13.447 5.116 29.042 1.00 87.06 103 LYS A O 1
ATOM 773 N N . ALA A 1 104 ? -12.328 4.600 30.931 1.00 88.38 104 ALA A N 1
ATOM 774 C CA . ALA A 1 104 ? -10.994 4.862 30.401 1.00 88.38 104 ALA A CA 1
ATOM 775 C C . ALA A 1 104 ? -10.630 3.869 29.288 1.00 88.38 104 ALA A C 1
ATOM 777 O O . ALA A 1 104 ? -10.171 4.288 28.229 1.00 88.38 104 ALA A O 1
ATOM 778 N N . ILE A 1 105 ? -10.916 2.576 29.480 1.00 85.50 105 ILE A N 1
ATOM 779 C CA . ILE A 1 105 ? -10.719 1.534 28.463 1.00 85.50 105 ILE A CA 1
ATOM 780 C C . ILE A 1 105 ? -11.562 1.831 27.223 1.00 85.50 105 ILE A C 1
ATOM 782 O O . ILE A 1 105 ? -11.032 1.828 26.118 1.00 85.50 105 ILE A O 1
ATOM 786 N N . GLY A 1 106 ? -12.852 2.135 27.385 1.00 88.06 106 GLY A N 1
ATOM 787 C CA . GLY A 1 106 ? -13.746 2.427 26.266 1.00 88.06 106 GLY A CA 1
ATOM 788 C C . GLY A 1 106 ? -13.301 3.648 25.456 1.00 88.06 106 GLY A C 1
ATOM 789 O O . GLY A 1 106 ? -13.313 3.610 24.227 1.00 88.06 106 GLY A O 1
ATOM 790 N N . SER A 1 107 ? -12.842 4.701 26.139 1.00 89.31 107 SER A N 1
ATOM 791 C CA . SER A 1 107 ? -12.305 5.907 25.491 1.00 89.31 107 SER A CA 1
ATOM 792 C C . SER A 1 107 ? -10.988 5.614 24.769 1.00 89.31 107 SER A C 1
ATOM 794 O O . SER A 1 107 ? -10.856 5.938 23.593 1.00 89.31 107 SER A O 1
ATOM 796 N N . GLY A 1 108 ? -10.057 4.911 25.423 1.00 91.06 108 GLY A N 1
ATOM 797 C CA . GLY A 1 108 ? -8.781 4.524 24.819 1.00 91.06 108 GLY A CA 1
ATOM 798 C C . GLY A 1 108 ? -8.949 3.601 23.610 1.00 91.06 108 GLY A C 1
ATOM 799 O O . GLY A 1 108 ? -8.213 3.717 22.634 1.00 91.06 108 GLY A O 1
ATOM 800 N N . LEU A 1 109 ? -9.954 2.722 23.625 1.00 89.81 109 LEU A N 1
ATOM 801 C CA . LEU A 1 109 ? -10.266 1.848 22.496 1.00 89.81 109 LEU A CA 1
ATOM 802 C C . LEU A 1 109 ? -10.861 2.629 21.318 1.00 89.81 109 LEU A C 1
ATOM 804 O O . LEU A 1 109 ? -10.481 2.392 20.173 1.00 89.81 109 LEU A O 1
ATOM 808 N N . ALA A 1 110 ? -11.738 3.598 21.590 1.00 88.56 110 ALA A N 1
ATOM 809 C CA . ALA A 1 110 ? -12.274 4.484 20.561 1.00 88.56 110 ALA A CA 1
ATOM 810 C C . ALA A 1 110 ? -11.175 5.343 19.914 1.00 88.56 110 ALA A C 1
ATOM 812 O O . ALA A 1 110 ? -11.122 5.436 18.688 1.00 88.56 110 ALA A O 1
ATOM 813 N N . GLU A 1 111 ? -10.268 5.899 20.720 1.00 91.25 111 GLU A N 1
ATOM 814 C CA . GLU A 1 111 ? -9.109 6.660 20.241 1.00 91.25 111 GLU A CA 1
ATOM 815 C C . GLU A 1 111 ? -8.166 5.788 19.408 1.00 91.25 111 GLU A C 1
ATOM 817 O O . GLU A 1 111 ? -7.772 6.179 18.310 1.00 91.25 111 GLU A O 1
ATOM 822 N N . ALA A 1 112 ? -7.840 4.580 19.880 1.00 90.25 112 ALA A N 1
ATOM 823 C CA . ALA A 1 112 ? -7.031 3.629 19.122 1.00 90.25 112 ALA A CA 1
ATOM 824 C C . ALA A 1 112 ? -7.688 3.270 17.780 1.00 90.25 112 ALA A C 1
ATOM 826 O O . ALA A 1 112 ? -7.000 3.178 16.762 1.00 90.25 112 ALA A O 1
ATOM 827 N N . GLY A 1 113 ? -9.017 3.125 17.766 1.00 91.69 113 GLY A N 1
ATOM 828 C CA . GLY A 1 113 ? -9.783 2.895 16.548 1.00 91.69 113 GLY A CA 1
ATOM 829 C C . GLY A 1 113 ? -9.664 4.042 15.542 1.00 91.69 113 GLY A C 1
ATOM 830 O O . GLY A 1 113 ? -9.388 3.812 14.364 1.00 91.69 113 GLY A O 1
ATOM 831 N N . GLU A 1 114 ? -9.776 5.285 16.014 1.00 93.62 114 GLU A N 1
ATOM 832 C CA . GLU A 1 114 ? -9.614 6.480 15.181 1.00 93.62 114 GLU A CA 1
ATOM 833 C C . GLU A 1 114 ? -8.186 6.609 14.625 1.00 93.62 114 GLU A C 1
ATOM 835 O O . GLU A 1 114 ? -8.000 6.946 13.454 1.00 93.62 114 GLU A O 1
ATOM 840 N N . GLN A 1 115 ? -7.164 6.309 15.431 1.00 95.38 115 GLN A N 1
ATOM 841 C CA . GLN A 1 115 ? -5.773 6.334 14.968 1.00 95.38 115 GLN A CA 1
ATOM 842 C C . GLN A 1 115 ? -5.494 5.246 13.926 1.00 95.38 115 GLN A C 1
ATOM 844 O O . GLN A 1 115 ? -4.808 5.512 12.938 1.00 95.38 115 GLN A O 1
ATOM 849 N N . ALA A 1 116 ? -6.058 4.046 14.095 1.00 93.31 116 ALA A N 1
ATOM 850 C CA . ALA A 1 116 ? -5.955 2.983 13.098 1.00 93.31 116 ALA A CA 1
ATOM 851 C C . ALA A 1 116 ? -6.607 3.392 11.765 1.00 93.31 116 ALA A C 1
ATOM 853 O O . ALA A 1 116 ? -6.002 3.200 10.710 1.00 93.31 116 ALA A O 1
ATOM 854 N N . ALA A 1 117 ? -7.780 4.034 11.804 1.00 92.94 117 ALA A N 1
ATOM 855 C CA . ALA A 1 117 ? -8.443 4.557 10.608 1.00 92.94 117 ALA A CA 1
ATOM 856 C C . ALA A 1 117 ? -7.626 5.668 9.920 1.00 92.94 117 ALA A C 1
ATOM 858 O O . ALA A 1 117 ? -7.467 5.658 8.701 1.00 92.94 117 ALA A O 1
ATOM 859 N N . LYS A 1 118 ? -7.023 6.592 10.682 1.00 94.06 118 LYS A N 1
ATOM 860 C CA . LYS A 1 118 ? -6.121 7.621 10.127 1.00 94.06 118 LYS A CA 1
ATOM 861 C C . LYS A 1 118 ? -4.890 7.010 9.461 1.00 94.06 118 LYS A C 1
ATOM 863 O O . LYS A 1 118 ? -4.489 7.451 8.385 1.00 94.06 118 LYS A O 1
ATOM 868 N N . ALA A 1 119 ? -4.297 5.991 10.081 1.00 94.06 119 ALA A N 1
ATOM 869 C CA . ALA A 1 119 ? -3.173 5.267 9.500 1.00 94.06 119 ALA A CA 1
ATOM 870 C C . ALA A 1 119 ? -3.579 4.546 8.203 1.00 94.06 119 ALA A C 1
ATOM 872 O O . ALA A 1 119 ? -2.858 4.635 7.211 1.00 94.06 119 ALA A O 1
ATOM 873 N N . ALA A 1 120 ? -4.754 3.906 8.177 1.00 94.31 120 ALA A N 1
ATOM 874 C CA . ALA A 1 120 ? -5.316 3.323 6.962 1.00 94.31 120 ALA A CA 1
ATOM 875 C C . ALA A 1 120 ? -5.474 4.379 5.854 1.00 94.31 120 ALA A C 1
ATOM 877 O O . ALA A 1 120 ? -4.933 4.202 4.763 1.00 94.31 120 ALA A O 1
ATOM 878 N N . GLY A 1 121 ? -6.112 5.514 6.154 1.00 94.06 121 GLY A N 1
ATOM 879 C CA . GLY A 1 121 ? -6.283 6.622 5.209 1.00 94.06 121 GLY A CA 1
ATOM 880 C C . GLY A 1 121 ? -4.955 7.178 4.679 1.00 94.06 121 GLY A C 1
ATOM 881 O O . GLY A 1 121 ? -4.834 7.473 3.493 1.00 94.06 121 GLY A O 1
ATOM 882 N N . ALA A 1 122 ? -3.903 7.244 5.497 1.00 96.19 122 ALA A N 1
ATOM 883 C CA . ALA A 1 122 ? -2.575 7.654 5.030 1.00 96.19 122 ALA A CA 1
ATOM 884 C C . ALA A 1 122 ? -1.939 6.643 4.052 1.00 96.19 122 ALA A C 1
ATOM 886 O O . ALA A 1 122 ? -1.236 7.033 3.113 1.00 96.19 122 ALA A O 1
ATOM 887 N N . LEU A 1 123 ? -2.180 5.344 4.250 1.00 95.75 123 LEU A N 1
ATOM 888 C CA . LEU A 1 123 ? -1.638 4.292 3.390 1.00 95.75 123 LEU A CA 1
ATOM 889 C C . LEU A 1 123 ? -2.387 4.180 2.064 1.00 95.75 123 LEU A C 1
ATOM 891 O O . LEU A 1 123 ? -1.738 4.084 1.020 1.00 95.75 123 LEU A O 1
ATOM 895 N N . VAL A 1 124 ? -3.722 4.195 2.102 1.00 95.88 124 VAL A N 1
ATOM 896 C CA . VAL A 1 124 ? -4.563 3.845 0.944 1.00 95.88 124 VAL A CA 1
ATOM 897 C C . VAL A 1 124 ? -5.538 4.936 0.514 1.00 95.88 124 VAL A C 1
ATOM 899 O O . VAL A 1 124 ? -6.169 4.788 -0.522 1.00 95.88 124 VAL A O 1
ATOM 902 N N . GLY A 1 125 ? -5.634 6.053 1.234 1.00 94.06 125 GLY A N 1
ATOM 903 C CA . GLY A 1 125 ? -6.680 7.058 1.028 1.00 94.06 125 GLY A CA 1
ATOM 904 C C . GLY A 1 125 ? -8.035 6.614 1.579 1.00 94.06 125 GLY A C 1
ATOM 905 O O . GLY A 1 125 ? -8.278 5.427 1.790 1.00 94.06 125 GLY A O 1
ATOM 906 N N . ASP A 1 126 ? -8.936 7.570 1.795 1.00 89.06 126 ASP A N 1
ATOM 907 C CA . ASP A 1 126 ? -10.285 7.282 2.305 1.00 89.06 126 ASP A CA 1
ATOM 908 C C . ASP A 1 126 ? -11.143 6.492 1.295 1.00 89.06 126 ASP A C 1
ATOM 910 O O . ASP A 1 126 ? -12.075 5.788 1.676 1.00 89.06 126 ASP A O 1
ATOM 914 N N . ASP A 1 127 ? -10.811 6.590 0.006 1.00 86.25 127 ASP A N 1
ATOM 915 C CA . ASP A 1 127 ? -11.433 5.878 -1.116 1.00 86.25 127 ASP A CA 1
ATOM 916 C C . ASP A 1 127 ? -10.692 4.586 -1.510 1.00 86.25 127 ASP A C 1
ATOM 918 O O . ASP A 1 127 ? -11.123 3.879 -2.419 1.00 86.25 127 ASP A O 1
ATOM 922 N N . GLY A 1 128 ? -9.576 4.265 -0.848 1.00 86.25 128 GLY A N 1
ATOM 923 C CA . GLY A 1 128 ? -8.707 3.147 -1.222 1.00 86.25 128 GLY A CA 1
ATOM 924 C C . GLY A 1 128 ? -7.852 3.395 -2.476 1.00 86.25 128 GLY A C 1
ATOM 925 O O . GLY A 1 128 ? -7.082 2.513 -2.869 1.00 86.25 128 GLY A O 1
ATOM 926 N N . GLU A 1 129 ? -7.938 4.577 -3.091 1.00 87.56 129 GLU A N 1
ATOM 927 C CA . GLU A 1 129 ? -7.239 4.956 -4.327 1.00 87.56 129 GLU A CA 1
ATOM 928 C C . GLU A 1 129 ? -6.179 6.057 -4.113 1.00 87.56 129 GLU A C 1
ATOM 930 O O . GLU A 1 129 ? -5.643 6.632 -5.073 1.00 87.56 129 GLU A O 1
ATOM 935 N N . GLY A 1 130 ? -5.868 6.365 -2.853 1.00 92.06 130 GLY A N 1
ATOM 936 C CA . GLY A 1 130 ? -4.990 7.447 -2.419 1.00 92.06 130 GLY A CA 1
ATOM 937 C C . GLY A 1 130 ? -3.753 6.995 -1.637 1.00 92.06 130 GLY A C 1
ATOM 938 O O . GLY A 1 130 ? -3.257 5.874 -1.770 1.00 92.06 130 GLY A O 1
ATOM 939 N N . GLY A 1 131 ? -3.222 7.924 -0.839 1.00 94.81 131 GLY A N 1
ATOM 940 C CA . GLY A 1 131 ? -2.137 7.669 0.109 1.00 94.81 131 GLY A CA 1
ATOM 941 C C . GLY A 1 131 ? -0.800 7.247 -0.512 1.00 94.81 131 GLY A C 1
ATOM 942 O O . GLY A 1 131 ? -0.506 7.480 -1.691 1.00 94.81 131 GLY A O 1
ATOM 943 N N . ALA A 1 132 ? 0.024 6.608 0.317 1.00 94.62 132 ALA A N 1
ATOM 944 C CA . ALA A 1 132 ? 1.317 6.052 -0.082 1.00 94.62 132 ALA A CA 1
ATOM 945 C C . ALA A 1 132 ? 1.189 5.010 -1.210 1.00 94.62 132 ALA A C 1
ATOM 947 O O . ALA A 1 132 ? 2.040 4.954 -2.102 1.00 94.62 132 ALA A O 1
ATOM 948 N N . ARG A 1 133 ? 0.096 4.234 -1.223 1.00 95.25 133 ARG A N 1
ATOM 949 C CA . ARG A 1 133 ? -0.223 3.258 -2.273 1.00 95.25 133 ARG A CA 1
ATOM 950 C C . ARG A 1 133 ? -0.221 3.897 -3.662 1.00 95.25 133 ARG A C 1
ATOM 952 O O . ARG A 1 133 ? 0.440 3.381 -4.569 1.00 95.25 133 ARG A O 1
ATOM 959 N N . LYS A 1 134 ? -0.938 5.014 -3.833 1.00 95.81 134 LYS A N 1
ATOM 960 C CA . LYS A 1 134 ? -1.034 5.725 -5.119 1.00 95.81 134 LYS A CA 1
ATOM 961 C C . LYS A 1 134 ? 0.317 6.278 -5.565 1.00 95.81 134 LYS A C 1
ATOM 963 O O . LYS A 1 134 ? 0.662 6.181 -6.741 1.00 95.81 134 LYS A O 1
ATOM 968 N N . ALA A 1 135 ? 1.097 6.825 -4.632 1.00 95.94 135 ALA A N 1
ATOM 969 C CA . ALA A 1 135 ? 2.429 7.352 -4.922 1.00 95.94 135 ALA A CA 1
ATOM 970 C C . ALA A 1 135 ? 3.394 6.258 -5.419 1.00 95.94 135 ALA A C 1
ATOM 972 O O . ALA A 1 135 ? 4.148 6.482 -6.370 1.00 95.94 135 ALA A O 1
ATOM 973 N N . LEU A 1 136 ? 3.328 5.058 -4.830 1.00 95.56 136 LEU A N 1
ATOM 974 C CA . LEU A 1 136 ? 4.100 3.896 -5.279 1.00 95.56 136 LEU A CA 1
ATOM 975 C C . LEU A 1 136 ? 3.668 3.422 -6.668 1.00 95.56 136 LEU A C 1
ATOM 977 O O . LEU A 1 136 ? 4.521 3.229 -7.531 1.00 95.56 136 LEU A O 1
ATOM 981 N N . ALA A 1 137 ? 2.361 3.312 -6.919 1.00 94.06 137 ALA A N 1
ATOM 982 C CA . ALA A 1 137 ? 1.848 2.935 -8.237 1.00 94.06 137 ALA A CA 1
ATOM 983 C C . ALA A 1 137 ? 2.253 3.950 -9.326 1.00 94.06 137 ALA A C 1
ATOM 985 O O . ALA A 1 137 ? 2.666 3.566 -10.420 1.00 94.06 137 ALA A O 1
ATOM 986 N N . GLY A 1 138 ? 2.211 5.251 -9.017 1.00 96.56 138 GLY A N 1
ATOM 987 C CA . GLY A 1 138 ? 2.688 6.303 -9.919 1.00 96.56 138 GLY A CA 1
ATOM 988 C C . GLY A 1 138 ? 4.197 6.234 -10.181 1.00 96.56 138 GLY A C 1
ATOM 989 O O . GLY A 1 138 ? 4.643 6.408 -11.319 1.00 96.56 138 GLY A O 1
ATOM 990 N N . SER A 1 139 ? 4.987 5.924 -9.150 1.00 96.38 139 SER A N 1
ATOM 991 C CA . SER A 1 139 ? 6.432 5.698 -9.285 1.00 96.38 139 SER A CA 1
ATOM 992 C C . SER A 1 139 ? 6.734 4.493 -10.180 1.00 96.38 139 SER A C 1
ATOM 994 O O . SER A 1 139 ? 7.559 4.610 -11.084 1.00 96.38 139 SER A O 1
ATOM 996 N N . ALA A 1 140 ? 6.016 3.377 -10.007 1.00 96.69 140 ALA A N 1
ATOM 997 C CA . ALA A 1 140 ? 6.132 2.198 -10.867 1.00 96.69 140 ALA A CA 1
ATOM 998 C C . ALA A 1 140 ? 5.820 2.533 -12.337 1.00 96.69 140 ALA A C 1
ATOM 1000 O O . ALA A 1 140 ? 6.586 2.184 -13.234 1.00 96.69 140 ALA A O 1
ATOM 1001 N N . GLY A 1 141 ? 4.752 3.299 -12.590 1.00 96.38 141 GLY A N 1
ATOM 1002 C CA . GLY A 1 141 ? 4.430 3.786 -13.936 1.00 96.38 141 GLY A CA 1
ATOM 1003 C C . GLY A 1 141 ? 5.537 4.657 -14.543 1.00 96.38 141 GLY A C 1
ATOM 1004 O O . GLY A 1 141 ? 5.885 4.501 -15.712 1.00 96.38 141 GLY A O 1
ATOM 1005 N N . THR A 1 142 ? 6.143 5.532 -13.738 1.00 97.62 142 THR A N 1
ATOM 1006 C CA . THR A 1 142 ? 7.275 6.370 -14.171 1.00 97.62 142 THR A CA 1
ATOM 1007 C C . THR A 1 142 ? 8.508 5.530 -14.509 1.00 97.62 142 THR A C 1
ATOM 1009 O O . THR A 1 142 ? 9.185 5.808 -15.497 1.00 97.62 142 THR A O 1
ATOM 1012 N N . MET A 1 143 ? 8.788 4.486 -13.725 1.00 96.94 143 MET A N 1
ATOM 1013 C CA . MET A 1 143 ? 9.889 3.558 -13.990 1.00 96.94 143 MET A CA 1
ATOM 1014 C C . MET A 1 143 ? 9.662 2.747 -15.265 1.00 96.94 143 MET A C 1
ATOM 1016 O O . MET A 1 143 ? 10.583 2.641 -16.067 1.00 96.94 143 MET A O 1
ATOM 1020 N N . ASN A 1 144 ? 8.442 2.271 -15.522 1.00 97.12 144 ASN A N 1
ATOM 1021 C CA . ASN A 1 144 ? 8.114 1.606 -16.787 1.00 97.12 144 ASN A CA 1
ATOM 1022 C C . ASN A 1 144 ? 8.341 2.533 -17.991 1.00 97.12 144 ASN A C 1
ATOM 1024 O O . ASN A 1 144 ? 9.004 2.154 -18.951 1.00 97.12 144 ASN A O 1
ATOM 1028 N N . ALA A 1 145 ? 7.911 3.794 -17.905 1.00 97.19 145 ALA A N 1
ATOM 1029 C CA . ALA A 1 145 ? 8.194 4.767 -18.960 1.00 97.19 145 ALA A CA 1
ATOM 1030 C C . ALA A 1 145 ? 9.702 5.048 -19.129 1.00 97.19 145 ALA A C 1
ATOM 1032 O O . ALA A 1 145 ? 10.161 5.355 -20.230 1.00 97.19 145 ALA A O 1
ATOM 1033 N N . ALA A 1 146 ? 10.488 4.979 -18.050 1.00 96.56 146 ALA A N 1
ATOM 1034 C CA . ALA A 1 146 ? 11.941 5.103 -18.118 1.00 96.56 146 ALA A CA 1
ATOM 1035 C C . ALA A 1 146 ? 12.591 3.867 -18.764 1.00 96.56 146 ALA A C 1
ATOM 1037 O O . ALA A 1 146 ? 13.472 4.030 -19.607 1.00 96.56 146 ALA A O 1
ATOM 1038 N N . LYS A 1 147 ? 12.128 2.658 -18.423 1.00 96.88 147 LYS A N 1
ATOM 1039 C CA . LYS A 1 147 ? 12.532 1.391 -19.050 1.00 96.88 147 LYS A CA 1
ATOM 1040 C C . LYS A 1 147 ? 12.334 1.442 -20.564 1.00 96.88 147 LYS A C 1
ATOM 1042 O O . LYS A 1 147 ? 13.275 1.150 -21.298 1.00 96.88 147 LYS A O 1
ATOM 1047 N N . ASP A 1 148 ? 11.161 1.867 -21.025 1.00 96.88 148 ASP A N 1
ATOM 1048 C CA . ASP A 1 148 ? 10.862 1.948 -22.459 1.00 96.88 148 ASP A CA 1
ATOM 1049 C C . ASP A 1 148 ? 11.838 2.893 -23.177 1.00 96.88 148 ASP A C 1
ATOM 1051 O O . ASP A 1 148 ? 12.448 2.527 -24.180 1.00 96.88 148 ASP A O 1
ATOM 1055 N N . LYS A 1 149 ? 12.103 4.070 -22.594 1.00 97.69 149 LYS A N 1
ATOM 1056 C CA . LYS A 1 149 ? 13.087 5.024 -23.136 1.00 97.69 149 LYS A CA 1
ATOM 1057 C C . LYS A 1 149 ? 14.514 4.473 -23.160 1.00 97.69 149 LYS A C 1
ATOM 1059 O O . LYS A 1 149 ? 15.274 4.796 -24.071 1.00 97.69 149 LYS A O 1
ATOM 1064 N N . LEU A 1 150 ? 14.906 3.682 -22.160 1.00 97.06 150 LEU A N 1
ATOM 1065 C CA . LEU A 1 150 ? 16.216 3.027 -22.135 1.00 97.06 150 LEU A CA 1
ATOM 1066 C C . LEU A 1 150 ? 16.315 1.959 -23.229 1.00 97.06 150 LEU A C 1
ATOM 1068 O O . LEU A 1 150 ? 17.336 1.891 -23.910 1.00 97.06 150 LEU A O 1
ATOM 1072 N N . HIS A 1 151 ? 15.256 1.178 -23.450 1.00 97.06 151 HIS A N 1
ATOM 1073 C CA . HIS A 1 151 ? 15.197 0.231 -24.562 1.00 97.06 151 HIS A CA 1
ATOM 1074 C C . HIS A 1 151 ? 15.302 0.924 -25.920 1.00 97.06 151 HIS A C 1
ATOM 1076 O O . HIS A 1 151 ? 16.086 0.481 -26.761 1.00 97.06 151 HIS A O 1
ATOM 1082 N N . ASP A 1 152 ? 14.589 2.034 -26.113 1.00 97.12 152 ASP A N 1
ATOM 1083 C CA . ASP A 1 152 ? 14.685 2.832 -27.336 1.00 97.12 152 ASP A CA 1
ATOM 1084 C C . ASP A 1 152 ? 16.116 3.339 -27.552 1.00 97.12 152 ASP A C 1
ATOM 1086 O O . ASP A 1 152 ? 16.678 3.201 -28.641 1.00 97.12 152 ASP A O 1
ATOM 1090 N N . ALA A 1 153 ? 16.749 3.870 -26.501 1.00 95.56 153 ALA A N 1
ATOM 1091 C CA . ALA A 1 153 ? 18.131 4.339 -26.558 1.00 95.56 153 ALA A CA 1
ATOM 1092 C C . ALA A 1 153 ? 19.118 3.206 -26.888 1.00 95.56 153 ALA A C 1
ATOM 1094 O O . ALA A 1 153 ? 20.005 3.386 -27.727 1.00 95.56 153 ALA A O 1
ATOM 1095 N N . ALA A 1 154 ? 18.951 2.026 -26.282 1.00 96.19 154 ALA A N 1
ATOM 1096 C CA . ALA A 1 154 ? 19.741 0.844 -26.612 1.00 96.19 154 ALA A CA 1
ATOM 1097 C C . ALA A 1 154 ? 19.558 0.450 -28.086 1.00 96.19 154 ALA A C 1
ATOM 1099 O O . ALA A 1 154 ? 20.549 0.212 -28.779 1.00 96.19 154 ALA A O 1
ATOM 1100 N N . GLY A 1 155 ? 18.322 0.453 -28.592 1.00 95.81 155 GLY A N 1
ATOM 1101 C CA . GLY A 1 155 ? 18.021 0.185 -29.998 1.00 95.81 155 GLY A CA 1
ATOM 1102 C C . GLY A 1 155 ? 18.708 1.170 -30.948 1.00 95.81 155 GLY A C 1
ATOM 1103 O O . GLY A 1 155 ? 19.324 0.755 -31.929 1.00 95.81 155 GLY A O 1
ATOM 1104 N N . MET A 1 156 ? 18.682 2.468 -30.629 1.00 97.19 156 MET A N 1
ATOM 1105 C CA . MET A 1 156 ? 19.371 3.498 -31.416 1.00 97.19 156 MET A CA 1
ATOM 1106 C C . MET A 1 156 ? 20.892 3.304 -31.429 1.00 97.19 156 MET A C 1
ATOM 1108 O O . MET A 1 156 ? 21.515 3.436 -32.483 1.00 97.19 156 MET A O 1
ATOM 1112 N N . LEU A 1 157 ? 21.496 2.962 -30.287 1.00 95.12 157 LEU A N 1
ATOM 1113 C CA . LEU A 1 157 ? 22.937 2.701 -30.193 1.00 95.12 157 LEU A CA 1
ATOM 1114 C C . LEU A 1 157 ? 23.353 1.453 -30.974 1.00 95.12 157 LEU A C 1
ATOM 1116 O O . LEU A 1 157 ? 24.368 1.489 -31.666 1.00 95.12 157 LEU A O 1
ATOM 1120 N N . ALA A 1 158 ? 22.558 0.383 -30.915 1.00 94.75 158 ALA A N 1
ATOM 1121 C CA . ALA A 1 158 ? 22.783 -0.813 -31.724 1.00 94.75 158 ALA A CA 1
ATOM 1122 C C . ALA A 1 158 ? 22.645 -0.508 -33.225 1.00 94.75 158 ALA A C 1
ATOM 1124 O O . ALA A 1 158 ? 23.463 -0.953 -34.028 1.00 94.75 158 ALA A O 1
ATOM 1125 N N . GLY A 1 159 ? 21.657 0.307 -33.609 1.00 95.06 159 GLY A N 1
ATOM 1126 C CA . GLY A 1 159 ? 21.499 0.776 -34.987 1.00 95.06 159 GLY A CA 1
ATOM 1127 C C . GLY A 1 159 ? 22.709 1.580 -35.470 1.00 95.06 159 GLY A C 1
ATOM 1128 O O . GLY A 1 159 ? 23.246 1.305 -36.542 1.00 95.06 159 GLY A O 1
ATOM 1129 N N . LEU A 1 160 ? 23.193 2.522 -34.654 1.00 94.44 160 LEU A N 1
ATOM 1130 C CA . LEU A 1 160 ? 24.397 3.296 -34.961 1.00 94.44 160 LEU A CA 1
ATOM 1131 C C . LEU A 1 160 ? 25.642 2.407 -35.054 1.00 94.44 160 LEU A C 1
ATOM 1133 O O . LEU A 1 160 ? 26.461 2.615 -35.946 1.00 94.44 160 LEU A O 1
ATOM 1137 N N . ALA A 1 161 ? 25.778 1.411 -34.173 1.00 92.25 161 ALA A N 1
ATOM 1138 C CA . ALA A 1 161 ? 26.849 0.423 -34.250 1.00 92.25 161 ALA A CA 1
ATOM 1139 C C . ALA A 1 161 ? 26.838 -0.301 -35.604 1.00 92.25 161 ALA A C 1
ATOM 1141 O O . ALA A 1 161 ? 27.876 -0.389 -36.254 1.00 92.25 161 ALA A O 1
ATOM 1142 N N . GLY A 1 162 ? 25.661 -0.739 -36.061 1.00 91.75 162 GLY A N 1
ATOM 1143 C CA . GLY A 1 162 ? 25.494 -1.399 -37.356 1.00 91.75 162 GLY A CA 1
ATOM 1144 C C . GLY A 1 162 ? 25.803 -0.506 -38.561 1.00 91.75 162 GLY A C 1
ATOM 1145 O O . GLY A 1 162 ? 26.305 -0.997 -39.568 1.00 91.75 162 GLY A O 1
ATOM 1146 N N . GLU A 1 163 ? 25.542 0.802 -38.488 1.00 93.81 163 GLU A N 1
ATOM 1147 C CA . GLU A 1 163 ? 25.967 1.744 -39.538 1.00 93.81 163 GLU A CA 1
ATOM 1148 C C . GLU A 1 163 ? 27.476 1.999 -39.509 1.00 93.81 163 GLU A C 1
ATOM 1150 O O . GLU A 1 163 ? 28.114 2.098 -40.558 1.00 93.81 163 GLU A O 1
ATOM 1155 N N . LEU A 1 164 ? 28.061 2.078 -38.314 1.00 91.50 164 LEU A N 1
ATOM 1156 C CA . LEU A 1 164 ? 29.483 2.337 -38.132 1.00 91.50 164 LEU A CA 1
ATOM 1157 C C . LEU A 1 164 ? 30.342 1.156 -38.595 1.00 91.50 164 LEU A C 1
ATOM 1159 O O . LEU A 1 164 ? 31.395 1.376 -39.188 1.00 91.50 164 LEU A O 1
ATOM 1163 N N . ASP A 1 165 ? 29.858 -0.073 -38.410 1.00 90.06 165 ASP A N 1
ATOM 1164 C CA . ASP A 1 165 ? 30.492 -1.313 -38.879 1.00 90.06 165 ASP A CA 1
ATOM 1165 C C . ASP A 1 165 ? 30.713 -1.332 -40.405 1.00 90.06 165 ASP A C 1
ATOM 1167 O O . ASP A 1 165 ? 31.683 -1.891 -40.913 1.00 90.06 165 ASP A O 1
ATOM 1171 N N . LYS A 1 166 ? 29.869 -0.617 -41.163 1.00 89.94 166 LYS A N 1
ATOM 1172 C CA . LYS A 1 166 ? 29.983 -0.497 -42.626 1.00 89.94 166 LYS A CA 1
ATOM 1173 C C . LYS A 1 166 ? 31.102 0.451 -43.077 1.00 89.94 166 LYS A C 1
ATOM 1175 O O . LYS A 1 166 ? 31.356 0.542 -44.279 1.00 89.94 166 LYS A O 1
ATOM 1180 N N . ILE A 1 167 ? 31.751 1.183 -42.163 1.00 89.62 167 ILE A N 1
ATOM 1181 C CA . ILE A 1 167 ? 32.787 2.179 -42.480 1.00 89.62 167 ILE A CA 1
ATOM 1182 C C . ILE A 1 167 ? 34.194 1.564 -42.327 1.00 89.62 167 ILE A C 1
ATOM 1184 O O . ILE A 1 167 ? 34.641 1.305 -41.205 1.00 89.62 167 ILE A O 1
ATOM 1188 N N . PRO A 1 168 ? 34.960 1.395 -43.424 1.00 82.88 168 PRO A N 1
ATOM 1189 C CA . PRO A 1 168 ? 36.294 0.798 -43.371 1.00 82.88 168 PRO A CA 1
ATOM 1190 C C . PRO A 1 168 ? 37.295 1.619 -42.540 1.00 82.88 168 PRO A C 1
ATOM 1192 O O . PRO A 1 168 ? 37.321 2.846 -42.603 1.00 82.88 168 PRO A O 1
ATOM 1195 N N . GLY A 1 169 ? 38.172 0.936 -41.799 1.00 77.06 169 GLY A N 1
ATOM 1196 C CA . GLY A 1 169 ? 39.343 1.525 -41.127 1.00 77.06 169 GLY A CA 1
ATOM 1197 C C . GLY A 1 169 ? 39.100 2.167 -39.754 1.00 77.06 169 GLY A C 1
ATOM 1198 O O . GLY A 1 169 ? 40.054 2.326 -38.999 1.00 77.06 169 GLY A O 1
ATOM 1199 N N . ILE A 1 170 ? 37.853 2.503 -39.404 1.00 72.69 170 ILE A N 1
ATOM 1200 C CA . ILE A 1 170 ? 37.486 3.112 -38.104 1.00 72.69 170 ILE A CA 1
ATOM 1201 C C . ILE A 1 170 ? 36.270 2.407 -37.468 1.00 72.69 170 ILE A C 1
ATOM 1203 O O . ILE A 1 170 ? 36.104 2.440 -36.248 1.00 72.69 170 ILE A O 1
ATOM 1207 N N . GLY A 1 171 ? 35.442 1.741 -38.282 1.00 77.00 171 GLY A N 1
ATOM 1208 C CA . GLY A 1 171 ? 34.127 1.229 -37.900 1.00 77.00 171 GLY A CA 1
ATOM 1209 C C . GLY A 1 171 ? 34.127 0.174 -36.802 1.00 77.00 171 GLY A C 1
ATOM 1210 O O . GLY A 1 171 ? 33.404 0.307 -35.824 1.00 77.00 171 GLY A O 1
ATOM 1211 N N . ASP A 1 172 ? 34.996 -0.823 -36.916 1.00 84.81 172 ASP A N 1
ATOM 1212 C CA . ASP A 1 172 ? 34.884 -2.088 -36.178 1.00 84.81 172 ASP A CA 1
ATOM 1213 C C . ASP A 1 172 ? 35.017 -1.920 -34.645 1.00 84.81 172 ASP A C 1
ATOM 1215 O O . ASP A 1 172 ? 34.171 -2.338 -33.850 1.00 84.81 172 ASP A O 1
ATOM 1219 N N . ALA A 1 173 ? 36.043 -1.189 -34.193 1.00 87.00 173 ALA A N 1
ATOM 1220 C CA . ALA A 1 173 ? 36.268 -0.955 -32.763 1.00 87.00 173 ALA A CA 1
ATOM 1221 C C . ALA A 1 173 ? 35.205 -0.040 -32.130 1.00 87.00 173 ALA A C 1
ATOM 1223 O O . ALA A 1 173 ? 34.869 -0.189 -30.951 1.00 87.00 173 ALA A O 1
ATOM 1224 N N . ALA A 1 174 ? 34.695 0.927 -32.892 1.00 88.19 174 ALA A N 1
ATOM 1225 C CA . ALA A 1 174 ? 33.687 1.861 -32.413 1.00 88.19 174 ALA A CA 1
ATOM 1226 C C . ALA A 1 174 ? 32.280 1.236 -32.441 1.00 88.19 174 ALA A C 1
ATOM 1228 O O . ALA A 1 174 ? 31.529 1.402 -31.480 1.00 88.19 174 ALA A O 1
ATOM 1229 N N . ALA A 1 175 ? 31.964 0.446 -33.470 1.00 91.25 175 ALA A N 1
ATOM 1230 C CA . ALA A 1 175 ? 30.751 -0.357 -33.571 1.00 91.25 175 ALA A CA 1
ATOM 1231 C C . ALA A 1 175 ? 30.656 -1.342 -32.405 1.00 91.25 175 ALA A C 1
ATOM 1233 O O . ALA A 1 175 ? 29.646 -1.368 -31.703 1.00 91.25 175 ALA A O 1
ATOM 1234 N N . LYS A 1 176 ? 31.744 -2.063 -32.103 1.00 91.94 176 LYS A N 1
ATOM 1235 C CA . LYS A 1 176 ? 31.789 -2.963 -30.947 1.00 91.94 176 LYS A CA 1
ATOM 1236 C C . LYS A 1 176 ? 31.486 -2.243 -29.630 1.00 91.94 176 LYS A C 1
ATOM 1238 O O . LYS A 1 176 ? 30.635 -2.699 -28.875 1.00 91.94 176 LYS A O 1
ATOM 1243 N N . LYS A 1 177 ? 32.119 -1.090 -29.372 1.00 93.00 177 LYS A N 1
ATOM 1244 C CA . LYS A 1 177 ? 31.864 -0.303 -28.149 1.00 93.00 177 LYS A CA 1
ATOM 1245 C C . LYS A 1 177 ? 30.413 0.162 -28.034 1.00 93.00 177 LYS A C 1
ATOM 1247 O O . LYS A 1 177 ? 29.859 0.143 -26.939 1.00 93.00 177 LYS A O 1
ATOM 1252 N N . LEU A 1 178 ? 29.809 0.594 -29.140 1.00 93.94 178 LEU A N 1
ATOM 1253 C CA . LEU A 1 178 ? 28.406 1.008 -29.160 1.00 93.94 178 LEU A CA 1
ATOM 1254 C C . LEU A 1 178 ? 27.462 -0.176 -28.932 1.00 93.94 178 LEU A C 1
ATOM 1256 O O . LEU A 1 178 ? 26.482 -0.032 -28.206 1.00 93.94 178 LEU A O 1
ATOM 1260 N N . ASN A 1 179 ? 27.778 -1.343 -29.494 1.00 93.25 179 ASN A N 1
ATOM 1261 C CA . ASN A 1 179 ? 26.995 -2.557 -29.297 1.00 93.25 179 ASN A CA 1
ATOM 1262 C C . ASN A 1 179 ? 27.077 -3.060 -27.845 1.00 93.25 179 ASN A C 1
ATOM 1264 O O . ASN A 1 179 ? 26.053 -3.365 -27.238 1.00 93.25 179 ASN A O 1
ATOM 1268 N N . ASP A 1 180 ? 28.274 -3.054 -27.251 1.00 94.56 180 ASP A N 1
ATOM 1269 C CA . ASP A 1 180 ? 28.472 -3.387 -25.836 1.00 94.56 180 ASP A CA 1
ATOM 1270 C C . ASP A 1 180 ? 27.704 -2.404 -24.930 1.00 94.56 180 ASP A C 1
ATOM 1272 O O . ASP A 1 180 ? 27.004 -2.815 -24.003 1.00 94.56 180 ASP A O 1
ATOM 1276 N N . GLY A 1 181 ? 27.774 -1.100 -25.231 1.00 95.00 181 GLY A N 1
ATOM 1277 C CA . GLY A 1 181 ? 27.032 -0.062 -24.509 1.00 95.00 181 GLY A CA 1
ATOM 1278 C C . GLY A 1 181 ? 25.512 -0.204 -24.637 1.00 95.00 181 GLY A C 1
ATOM 1279 O O . GLY A 1 181 ? 24.793 -0.048 -23.651 1.00 95.00 181 GLY A O 1
ATOM 1280 N N . SER A 1 182 ? 25.014 -0.559 -25.824 1.00 95.44 182 SER A N 1
ATOM 1281 C CA . SER A 1 182 ? 23.601 -0.889 -26.044 1.00 95.44 182 SER A CA 1
ATOM 1282 C C . SER A 1 182 ? 23.164 -2.076 -25.176 1.00 95.44 182 SER A C 1
ATOM 1284 O O . SER A 1 182 ? 22.146 -1.989 -24.486 1.00 95.44 182 SER A O 1
ATOM 1286 N N . GLY A 1 183 ? 23.973 -3.140 -25.120 1.00 95.81 183 GLY A N 1
ATOM 1287 C CA . GLY A 1 183 ? 23.727 -4.291 -24.250 1.00 95.81 183 GLY A CA 1
ATOM 1288 C C . GLY A 1 183 ? 23.664 -3.919 -22.765 1.00 95.81 183 GLY A C 1
ATOM 1289 O O . GLY A 1 183 ? 22.756 -4.355 -22.059 1.00 95.81 183 GLY A O 1
ATOM 1290 N N . GLN A 1 184 ? 24.575 -3.060 -22.294 1.00 97.69 184 GLN A N 1
ATOM 1291 C CA . GLN A 1 184 ? 24.563 -2.561 -20.913 1.00 97.69 184 GLN A CA 1
ATOM 1292 C C . GLN A 1 184 ? 23.296 -1.758 -20.596 1.00 97.69 184 GLN A C 1
ATOM 1294 O O . GLN A 1 184 ? 22.681 -1.974 -19.554 1.00 97.69 184 GLN A O 1
ATOM 1299 N N . ILE A 1 185 ? 22.873 -0.868 -21.498 1.00 96.19 185 ILE A N 1
ATOM 1300 C CA . ILE A 1 185 ? 21.646 -0.078 -21.318 1.00 96.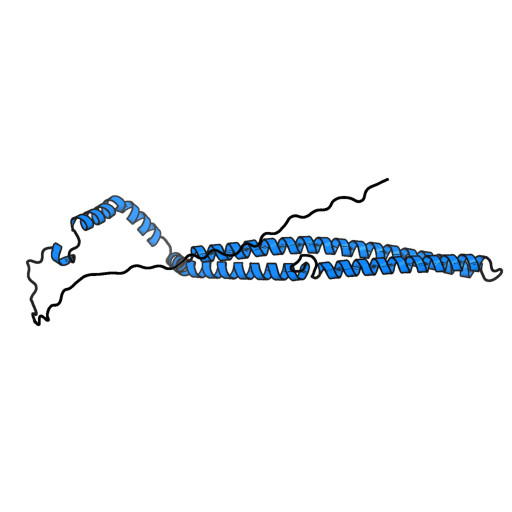19 185 ILE A CA 1
ATOM 1301 C C . ILE A 1 185 ? 20.407 -0.980 -21.312 1.00 96.19 185 ILE A C 1
ATOM 1303 O O . ILE A 1 185 ? 19.519 -0.778 -20.486 1.00 96.19 185 ILE A O 1
ATOM 1307 N N . GLY A 1 186 ? 20.359 -2.006 -22.168 1.00 95.81 186 GLY A N 1
ATOM 1308 C CA . GLY A 1 186 ? 19.298 -3.018 -22.132 1.00 95.81 186 GLY A CA 1
ATOM 1309 C C . GLY A 1 186 ? 19.255 -3.791 -20.806 1.00 95.81 186 GLY A C 1
ATOM 1310 O O . GLY A 1 186 ? 18.175 -4.057 -20.275 1.00 95.81 186 GLY A O 1
ATOM 1311 N N . GLY A 1 187 ? 20.422 -4.084 -20.225 1.00 95.88 187 GLY A N 1
ATOM 1312 C CA . GLY A 1 187 ? 20.533 -4.646 -18.876 1.00 95.88 187 GLY A CA 1
ATOM 1313 C C . GLY A 1 187 ? 19.922 -3.730 -17.811 1.00 95.88 187 GLY A C 1
ATOM 1314 O O . GLY A 1 187 ? 19.058 -4.165 -17.053 1.00 95.88 187 GLY A O 1
ATOM 1315 N N . VAL A 1 188 ? 20.279 -2.441 -17.816 1.00 97.19 188 VAL A N 1
ATOM 1316 C CA . VAL A 1 188 ? 19.706 -1.443 -16.891 1.00 97.19 188 VAL A CA 1
ATOM 1317 C C . VAL A 1 188 ? 18.191 -1.313 -17.072 1.00 97.19 188 VAL A C 1
ATOM 1319 O O . VAL A 1 188 ? 17.465 -1.227 -16.086 1.00 97.19 188 VAL A O 1
ATOM 1322 N N . ALA A 1 189 ? 17.684 -1.339 -18.309 1.00 95.88 189 ALA A N 1
ATOM 1323 C CA . ALA A 1 189 ? 16.243 -1.319 -18.563 1.00 95.88 189 ALA A CA 1
ATOM 1324 C C . ALA A 1 189 ? 15.536 -2.504 -17.875 1.00 95.88 189 ALA A C 1
ATOM 1326 O O . ALA A 1 189 ? 14.517 -2.314 -17.215 1.00 95.88 189 ALA A O 1
ATOM 1327 N N . THR A 1 190 ? 16.123 -3.701 -17.943 1.00 95.69 190 THR A N 1
ATOM 1328 C CA . THR A 1 190 ? 15.595 -4.904 -17.274 1.00 95.69 190 THR A CA 1
ATOM 1329 C C . THR A 1 190 ? 15.577 -4.753 -15.747 1.00 95.69 190 THR A C 1
ATOM 1331 O O . THR A 1 190 ? 14.610 -5.136 -15.090 1.00 95.69 190 THR A O 1
ATOM 1334 N N . GLU A 1 191 ? 16.614 -4.151 -15.158 1.00 97.69 191 GLU A N 1
ATOM 1335 C CA . GLU A 1 191 ? 16.653 -3.871 -13.715 1.00 97.69 191 GLU A CA 1
ATOM 1336 C C . GLU A 1 191 ? 15.589 -2.846 -13.292 1.00 97.69 191 GLU A C 1
ATOM 1338 O O . GLU A 1 191 ? 14.939 -3.009 -12.257 1.00 97.69 191 GLU A O 1
ATOM 1343 N N . VAL A 1 192 ? 15.366 -1.809 -14.106 1.00 96.69 192 VAL A N 1
ATOM 1344 C CA . VAL A 1 192 ? 14.315 -0.806 -13.873 1.00 96.69 192 VAL A CA 1
ATOM 1345 C C . VAL A 1 192 ? 12.923 -1.437 -13.942 1.00 96.69 192 VAL A C 1
ATOM 1347 O O . VAL A 1 192 ? 12.069 -1.109 -13.119 1.00 96.69 192 VAL A O 1
ATOM 1350 N N . GLU A 1 193 ? 12.691 -2.365 -14.871 1.00 97.00 193 GLU A N 1
ATOM 1351 C CA . GLU A 1 193 ? 11.444 -3.135 -14.947 1.00 97.00 193 GLU A CA 1
ATOM 1352 C C . GLU A 1 193 ? 11.206 -3.965 -13.681 1.00 97.00 193 GLU A C 1
ATOM 1354 O O . GLU A 1 193 ? 10.116 -3.919 -13.106 1.00 97.00 193 GLU A O 1
ATOM 1359 N N . ALA A 1 194 ? 12.230 -4.676 -13.201 1.00 97.31 194 ALA A N 1
ATOM 1360 C CA . ALA A 1 194 ? 12.127 -5.445 -11.964 1.00 97.31 194 ALA A CA 1
ATOM 1361 C C . ALA A 1 194 ? 11.795 -4.542 -10.762 1.00 97.31 194 ALA A C 1
ATOM 1363 O O . ALA A 1 194 ? 10.953 -4.886 -9.930 1.00 97.31 194 ALA A O 1
ATOM 1364 N N . LEU A 1 195 ? 12.408 -3.356 -10.686 1.00 96.56 195 LEU A N 1
ATOM 1365 C CA . LEU A 1 195 ? 12.106 -2.385 -9.639 1.00 96.56 195 LEU A CA 1
ATOM 1366 C C . LEU A 1 195 ? 10.670 -1.852 -9.739 1.00 96.56 195 LEU A C 1
ATOM 1368 O O . LEU A 1 195 ? 9.991 -1.757 -8.716 1.00 96.56 195 LEU A O 1
ATOM 1372 N N . ALA A 1 196 ? 10.186 -1.548 -10.946 1.00 96.88 196 ALA A N 1
ATOM 1373 C CA . ALA A 1 196 ? 8.805 -1.127 -11.169 1.00 96.88 196 ALA A CA 1
ATOM 1374 C C . ALA A 1 196 ? 7.806 -2.194 -10.690 1.00 96.88 196 ALA A C 1
ATOM 1376 O O . ALA A 1 196 ? 6.848 -1.862 -9.988 1.00 96.88 196 ALA A O 1
ATOM 1377 N N . GLY A 1 197 ? 8.072 -3.470 -10.997 1.00 96.75 197 GLY A N 1
ATOM 1378 C CA . GLY A 1 197 ? 7.295 -4.607 -10.499 1.00 96.75 197 GLY A CA 1
ATOM 1379 C C . GLY A 1 197 ? 7.261 -4.665 -8.970 1.00 96.75 197 GLY A C 1
ATOM 1380 O O . GLY A 1 197 ? 6.185 -4.677 -8.377 1.00 96.75 197 GLY A O 1
ATOM 1381 N N . ASN A 1 198 ? 8.422 -4.563 -8.316 1.00 97.75 198 ASN A N 1
ATOM 1382 C CA . ASN A 1 198 ? 8.512 -4.561 -6.851 1.00 97.75 198 ASN A CA 1
ATOM 1383 C C . ASN A 1 198 ? 7.719 -3.411 -6.202 1.00 97.75 198 ASN A C 1
ATOM 1385 O O . ASN A 1 198 ? 7.107 -3.589 -5.147 1.00 97.75 198 ASN A O 1
ATOM 1389 N N . LEU A 1 199 ? 7.713 -2.218 -6.810 1.00 97.25 199 LEU A N 1
ATOM 1390 C CA . LEU A 1 199 ? 6.916 -1.089 -6.312 1.00 97.25 199 LEU A CA 1
ATOM 1391 C C . LEU A 1 199 ? 5.411 -1.334 -6.458 1.00 97.25 199 LEU A C 1
ATOM 1393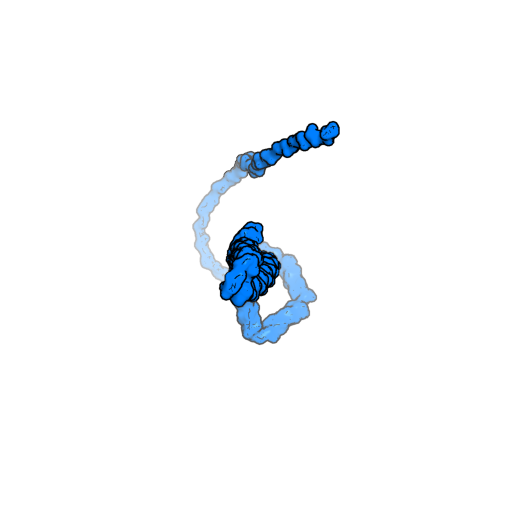 O O . LEU A 1 199 ? 4.630 -0.902 -5.606 1.00 97.25 199 LEU A O 1
ATOM 1397 N N . GLN A 1 200 ? 4.999 -2.024 -7.520 1.00 96.50 200 GLN A N 1
ATOM 1398 C CA . GLN A 1 200 ? 3.608 -2.397 -7.738 1.00 96.50 200 GLN A CA 1
ATOM 1399 C C . GLN A 1 200 ? 3.149 -3.460 -6.730 1.00 96.50 200 GLN A C 1
ATOM 1401 O O . GLN A 1 200 ? 2.071 -3.315 -6.147 1.00 96.50 200 GLN A O 1
ATOM 1406 N N . ASP A 1 201 ? 3.997 -4.443 -6.430 1.00 96.94 201 ASP A N 1
ATOM 1407 C CA . ASP A 1 201 ? 3.746 -5.434 -5.380 1.00 96.94 201 ASP A CA 1
ATOM 1408 C C . ASP A 1 201 ? 3.636 -4.771 -4.001 1.00 96.94 201 ASP A C 1
ATOM 1410 O O . ASP A 1 201 ? 2.681 -5.013 -3.257 1.00 96.94 201 ASP A O 1
ATOM 1414 N N . LEU A 1 202 ? 4.558 -3.857 -3.676 1.00 95.88 202 LEU A N 1
ATOM 1415 C CA . LEU A 1 202 ? 4.507 -3.098 -2.426 1.00 95.88 202 LEU A CA 1
ATOM 1416 C C . LEU A 1 202 ? 3.231 -2.249 -2.322 1.00 95.88 202 LEU A C 1
ATOM 1418 O O . LEU A 1 202 ? 2.622 -2.181 -1.255 1.00 95.88 202 LEU A O 1
ATOM 1422 N N . SER A 1 203 ? 2.789 -1.639 -3.425 1.00 94.88 203 SER A N 1
ATOM 1423 C CA . SER A 1 203 ? 1.505 -0.931 -3.492 1.00 94.88 203 SER A CA 1
ATOM 1424 C C . SER A 1 203 ? 0.328 -1.865 -3.160 1.00 94.88 203 SER A C 1
ATOM 1426 O O . SER A 1 203 ? -0.558 -1.491 -2.388 1.00 94.88 203 SER A O 1
ATOM 1428 N N . GLY A 1 204 ? 0.341 -3.107 -3.656 1.00 94.75 204 GLY A N 1
ATOM 1429 C CA . GLY A 1 204 ? -0.649 -4.134 -3.305 1.00 94.75 204 GLY A CA 1
ATOM 1430 C C . GLY A 1 204 ? -0.622 -4.534 -1.823 1.00 94.75 204 GLY A C 1
ATOM 1431 O O . GLY A 1 204 ? -1.673 -4.673 -1.191 1.00 94.75 204 GLY A O 1
ATOM 1432 N N . ILE A 1 205 ? 0.568 -4.643 -1.228 1.00 95.94 205 ILE A N 1
ATOM 1433 C CA . ILE A 1 205 ? 0.721 -4.900 0.212 1.00 95.94 205 ILE A CA 1
ATOM 1434 C C . ILE A 1 205 ? 0.128 -3.748 1.029 1.00 95.94 205 ILE A C 1
ATOM 1436 O O . ILE A 1 205 ? -0.628 -3.994 1.968 1.00 95.94 205 ILE A O 1
ATOM 1440 N N . LEU A 1 206 ? 0.410 -2.492 0.660 1.00 94.44 206 LEU A N 1
ATOM 1441 C CA . LEU A 1 206 ? -0.162 -1.336 1.355 1.00 94.44 206 LEU A CA 1
ATOM 1442 C C . LEU A 1 206 ? -1.688 -1.298 1.268 1.00 94.44 206 LEU A C 1
ATOM 1444 O O . LEU A 1 206 ? -2.319 -0.920 2.251 1.00 94.44 206 LEU A O 1
ATOM 1448 N N . ALA A 1 207 ? -2.275 -1.729 0.145 1.00 94.25 207 ALA A N 1
ATOM 1449 C CA . ALA A 1 207 ? -3.724 -1.891 0.022 1.00 94.25 207 ALA A CA 1
ATOM 1450 C C . ALA A 1 207 ? -4.271 -2.831 1.109 1.00 94.25 207 ALA A C 1
ATOM 1452 O O . ALA A 1 207 ? -5.141 -2.450 1.889 1.00 94.25 207 ALA A O 1
ATOM 1453 N N . THR A 1 208 ? -3.666 -4.015 1.227 1.00 94.75 208 THR A N 1
ATOM 1454 C CA . THR A 1 208 ? -4.058 -5.040 2.207 1.00 94.75 208 THR A CA 1
ATOM 1455 C C . THR A 1 208 ? -3.891 -4.547 3.648 1.00 94.75 208 THR A C 1
ATOM 1457 O O . THR A 1 208 ? -4.762 -4.753 4.493 1.00 94.75 208 THR A O 1
ATOM 1460 N N . VAL A 1 209 ? -2.779 -3.867 3.947 1.00 94.81 209 VAL A N 1
ATOM 1461 C CA . VAL A 1 209 ? -2.519 -3.307 5.283 1.00 94.81 209 VAL A CA 1
ATOM 1462 C C . VAL A 1 209 ? -3.508 -2.190 5.615 1.00 94.81 209 VAL A C 1
ATOM 1464 O O . VAL A 1 209 ? -4.025 -2.151 6.730 1.00 94.81 209 VAL A O 1
ATOM 1467 N N . GLY A 1 210 ? -3.801 -1.302 4.662 1.00 93.75 210 GLY A N 1
ATOM 1468 C CA . GLY A 1 210 ? -4.782 -0.234 4.842 1.00 93.75 210 GLY A CA 1
ATOM 1469 C C . GLY A 1 210 ? -6.177 -0.779 5.146 1.00 93.75 210 GLY A C 1
ATOM 1470 O O . GLY A 1 210 ? -6.803 -0.351 6.113 1.00 93.75 210 GLY A O 1
ATOM 1471 N N . GLU A 1 211 ? -6.633 -1.785 4.398 1.00 91.94 211 GLU A N 1
ATOM 1472 C CA . GLU A 1 211 ? -7.909 -2.466 4.659 1.00 91.94 211 GLU A CA 1
ATOM 1473 C C . GLU A 1 211 ? -7.946 -3.115 6.049 1.00 91.94 211 GLU A C 1
ATOM 1475 O O . GLU A 1 211 ? -8.914 -2.940 6.796 1.00 91.94 211 GLU A O 1
ATOM 1480 N N . ALA A 1 212 ? -6.874 -3.815 6.435 1.00 94.25 212 ALA A N 1
ATOM 1481 C CA . ALA A 1 212 ? -6.772 -4.449 7.745 1.00 94.25 212 ALA A CA 1
ATOM 1482 C C . ALA A 1 212 ? -6.822 -3.427 8.893 1.00 94.25 212 ALA A C 1
ATOM 1484 O O . ALA A 1 212 ? -7.514 -3.652 9.888 1.00 94.25 212 ALA A O 1
ATOM 1485 N N . LEU A 1 213 ? -6.133 -2.291 8.750 1.00 94.25 213 LEU A N 1
ATOM 1486 C CA . LEU A 1 213 ? -6.154 -1.204 9.731 1.00 94.25 213 LEU A CA 1
ATOM 1487 C C . LEU A 1 213 ? -7.530 -0.543 9.829 1.00 94.25 213 LEU A C 1
ATOM 1489 O O . LEU A 1 213 ? -7.978 -0.265 10.938 1.00 94.25 213 LEU A O 1
ATOM 1493 N N . ASN A 1 214 ? -8.232 -0.354 8.710 1.00 93.25 214 ASN A N 1
ATOM 1494 C CA . ASN A 1 214 ? -9.599 0.169 8.723 1.00 93.25 214 ASN A CA 1
ATOM 1495 C C . ASN A 1 214 ? -10.557 -0.788 9.448 1.00 93.25 214 ASN A C 1
ATOM 1497 O O . ASN A 1 214 ? -11.337 -0.369 10.304 1.00 93.25 214 ASN A O 1
ATOM 1501 N N . GLY A 1 215 ? -10.459 -2.089 9.157 1.00 93.44 215 GLY A N 1
ATOM 1502 C CA . GLY A 1 215 ? -11.251 -3.117 9.832 1.00 93.44 215 GLY A CA 1
ATOM 1503 C C . GLY A 1 215 ? -10.948 -3.214 11.330 1.00 93.44 215 GLY A C 1
ATOM 1504 O O . GLY A 1 215 ? -11.865 -3.360 12.141 1.00 93.44 215 GLY A O 1
ATOM 1505 N N . LEU A 1 216 ? -9.674 -3.100 11.716 1.00 92.56 216 LEU A N 1
ATOM 1506 C CA . LEU A 1 216 ? -9.269 -3.015 13.118 1.00 92.56 216 LEU A CA 1
ATOM 1507 C C . LEU A 1 216 ? -9.838 -1.753 13.777 1.00 92.56 216 LEU A C 1
ATOM 1509 O O . LEU A 1 216 ? -10.412 -1.843 14.860 1.00 92.56 216 LEU A O 1
ATOM 1513 N N . GLY A 1 217 ? -9.728 -0.605 13.108 1.00 92.94 217 GLY A N 1
ATOM 1514 C CA . GLY A 1 217 ? -10.232 0.676 13.588 1.00 92.94 217 GLY A CA 1
ATOM 1515 C C . GLY A 1 217 ? -11.719 0.624 13.921 1.00 92.94 217 GLY A C 1
ATOM 1516 O O . GLY A 1 217 ? -12.113 0.927 15.046 1.00 92.94 217 GLY A O 1
ATOM 1517 N N . ALA A 1 218 ? -12.526 0.118 12.985 1.00 92.75 218 ALA A N 1
ATOM 1518 C CA . ALA A 1 218 ? -13.963 -0.058 13.170 1.00 92.75 218 ALA A CA 1
ATOM 1519 C C . ALA A 1 218 ? -14.299 -0.939 14.387 1.00 92.75 218 ALA A C 1
ATOM 1521 O O . ALA A 1 218 ? -15.131 -0.557 15.210 1.00 92.75 218 ALA A O 1
ATOM 1522 N N . LYS A 1 219 ? -13.613 -2.080 14.550 1.00 94.31 219 LYS A N 1
ATOM 1523 C CA . LYS A 1 219 ? -13.832 -2.998 15.685 1.00 94.31 219 LYS A CA 1
ATOM 1524 C C . LYS A 1 219 ? -13.468 -2.376 17.030 1.00 94.31 219 LYS A C 1
ATOM 1526 O O . LYS A 1 219 ? -14.162 -2.607 18.021 1.00 94.31 219 LYS A O 1
ATOM 1531 N N . LEU A 1 220 ? -12.380 -1.609 17.086 1.00 91.44 220 LEU A N 1
ATOM 1532 C CA . LEU A 1 220 ? -11.945 -0.932 18.310 1.00 91.44 220 LEU A CA 1
ATOM 1533 C C . LEU A 1 220 ? -12.921 0.187 18.694 1.00 91.44 220 LEU A C 1
ATOM 1535 O O . LEU A 1 220 ? -13.318 0.279 19.856 1.00 91.44 220 LEU A O 1
ATOM 1539 N N . THR A 1 221 ? -13.385 0.974 17.721 1.00 90.94 221 THR A N 1
ATOM 1540 C CA . THR A 1 221 ? -14.422 1.990 17.940 1.00 90.94 221 THR A CA 1
ATOM 1541 C C . THR A 1 221 ? -15.742 1.371 18.405 1.00 90.94 221 THR A C 1
ATOM 1543 O O . THR A 1 221 ? -16.329 1.856 19.373 1.00 90.94 221 THR A O 1
ATOM 1546 N N . GLU A 1 222 ? -16.193 0.279 17.782 1.00 92.12 222 GLU A N 1
ATOM 1547 C CA . GLU A 1 222 ? -17.399 -0.456 18.191 1.00 92.12 222 GLU A CA 1
ATOM 1548 C C . GLU A 1 222 ? -17.278 -1.003 19.618 1.00 92.12 222 GLU A C 1
ATOM 1550 O O . GLU A 1 222 ? -18.182 -0.841 20.443 1.00 92.12 222 GLU A O 1
ATOM 1555 N N . SER A 1 223 ? -16.133 -1.605 19.936 1.00 88.25 223 SER A N 1
ATOM 1556 C CA . SER A 1 223 ? -15.857 -2.137 21.268 1.00 88.25 223 SER A CA 1
ATOM 1557 C C . SER A 1 223 ? -15.820 -1.016 22.316 1.00 88.25 223 SER A C 1
ATOM 1559 O O . SER A 1 223 ? -16.396 -1.161 23.394 1.00 88.25 223 SER A O 1
ATOM 1561 N N . GLY A 1 224 ? -15.219 0.136 21.994 1.00 87.31 224 GLY A N 1
ATOM 1562 C CA . GLY A 1 224 ? -15.186 1.304 22.876 1.00 87.31 224 GLY A CA 1
ATOM 1563 C C . GLY A 1 224 ? -16.577 1.892 23.124 1.00 87.31 224 GLY A C 1
ATOM 1564 O O . GLY A 1 224 ? -16.927 2.221 24.261 1.00 87.31 224 GLY A O 1
ATOM 1565 N N . GLY A 1 225 ? -17.406 1.948 22.077 1.00 86.31 225 GLY A N 1
ATOM 1566 C CA . GLY A 1 225 ? -18.815 2.332 22.170 1.00 86.31 225 GLY A CA 1
ATOM 1567 C C . GLY A 1 225 ? -19.631 1.371 23.035 1.00 86.31 225 GLY A C 1
ATOM 1568 O O . GLY A 1 225 ? -20.364 1.818 23.913 1.00 86.31 225 GLY A O 1
ATOM 1569 N N . SER A 1 226 ? -19.440 0.063 22.857 1.00 88.75 226 SER A N 1
ATOM 1570 C CA . SER A 1 226 ? -20.127 -0.977 23.635 1.00 88.75 226 SER A CA 1
ATOM 1571 C C . SER A 1 226 ? -19.813 -0.874 25.128 1.00 88.75 226 SER A C 1
ATOM 1573 O O . SER A 1 226 ? -20.721 -0.906 25.958 1.00 88.75 226 SER A O 1
ATOM 1575 N N . VAL A 1 227 ? -18.540 -0.668 25.481 1.00 86.56 227 VAL A N 1
ATOM 1576 C CA . VAL A 1 227 ? -18.126 -0.439 26.875 1.00 86.56 227 VAL A CA 1
ATOM 1577 C C . VAL A 1 227 ? -18.776 0.824 27.442 1.00 86.56 227 VAL A C 1
ATOM 1579 O O . VAL A 1 227 ? -19.237 0.819 28.579 1.00 86.56 227 VAL A O 1
ATOM 1582 N N . LYS A 1 228 ? -18.879 1.895 26.649 1.00 81.69 228 LYS A N 1
ATOM 1583 C CA . LYS A 1 228 ? -19.550 3.128 27.074 1.00 81.69 228 LYS A CA 1
ATOM 1584 C C . LYS A 1 228 ? -21.046 2.912 27.331 1.00 81.69 228 LYS A C 1
ATOM 1586 O O . LYS A 1 228 ? -21.555 3.407 28.332 1.00 81.69 228 LYS A O 1
ATOM 1591 N N . THR A 1 229 ? -21.731 2.152 26.476 1.00 85.56 229 THR A N 1
ATOM 1592 C CA . THR A 1 229 ? -23.151 1.804 26.653 1.00 85.56 229 THR A CA 1
ATOM 1593 C C . THR A 1 229 ? -23.389 0.959 27.902 1.00 85.56 229 THR A C 1
ATOM 1595 O O . THR A 1 229 ? -24.373 1.186 28.591 1.00 85.56 229 THR A O 1
ATOM 1598 N N . LEU A 1 230 ? -22.481 0.039 28.245 1.00 82.19 230 LEU A N 1
ATOM 1599 C CA . LEU A 1 230 ? -22.574 -0.765 29.474 1.00 82.19 230 LEU A CA 1
ATOM 1600 C C . LEU A 1 230 ? -22.454 0.062 30.768 1.00 82.19 230 LEU A C 1
ATOM 1602 O O . LEU A 1 230 ? -22.825 -0.420 31.834 1.00 82.19 230 LEU A O 1
ATOM 1606 N N . LEU A 1 231 ? -21.918 1.280 30.679 1.00 77.50 231 LEU A N 1
ATOM 1607 C CA . LEU A 1 231 ? -21.732 2.205 31.801 1.00 77.50 231 LEU A CA 1
ATOM 1608 C C . LEU A 1 231 ? -22.791 3.319 31.855 1.00 77.50 231 LEU A C 1
ATOM 1610 O O . LEU A 1 231 ? -22.690 4.195 32.715 1.00 77.50 231 LEU A O 1
ATOM 1614 N N . SER A 1 232 ? -23.733 3.332 30.903 1.00 70.00 232 SER A N 1
ATOM 1615 C CA . SER A 1 232 ? -24.809 4.331 30.771 1.00 70.00 232 SER A CA 1
ATOM 1616 C C . SER A 1 232 ? -26.059 3.898 31.526 1.00 70.00 232 SER A C 1
ATOM 1618 O O . SER A 1 232 ? -26.706 4.785 32.122 1.00 70.00 232 SER A O 1
#

Secondary structure (DSSP, 8-state):
----------------------------------------------TT--HHHHTTT--HHHHHHHHHHHHHTHHHHHHHHHHHHHS-HHHHHHHHHHHHHHHHHHHHHHHHHHHHHHHHHHHH-TTSS-HHHHHHHHHHHHHHHHHHHHHHHHHHHHHHHHHHHTSTTTHHHHHHHHHHHHHHHHHHHHHHHHHHHHHHHHHHHHHHHHHHHHHHHHHHHHHHHHHHHHT-

Sequence (232 aa):
MEANRLRREVSGGRIRGVRPGYGGGTAPYGGGTVRRGRGGGWGLYDPRMGIEDLLGGRDLGDVKKAVGFVMENSDDFEKVLNLVRGLPDDALGLIGKLPELLKAIGSGLAEAGEQAAKAAGALVGDDGEGGARKALAGSAGTMNAAKDKLHDAAGMLAGLAGELDKIPGIGDAAAKKLNDGSGQIGGVATEVEALAGNLQDLSGILATVGEALNGLGAKLTESGGSVKTLLS

Foldseek 3Di:
DDDDDDDDDDDDDDDDDDDDDDDDDDDDDDDDDDDDDDDDDDDDDDPPDDVCVVVVNDDPVVVCVVVVVCVVCVVVVVVVVCVVVVPPVVVVVCVVCVLVVLLVQLVVLLVLLVVLLVLLCQLQNPVSCDHPLVVLLVVLVVLLVVLVVLLVVLVVLLVVLVVLCPDPPRNPVSSVVSNVVSVVSNVVSVVSNVVSVVSNVVSVVSSVSSVVSNVSSVVSSVSSVVSVVVSD

pLDDT: mean 76.18, std 21.13, range [33.38, 97.75]

Radius of gyration: 43.55 Å; chains: 1; bounding box: 101×46×119 Å